Protein AF-0000000073393830 (afdb_homodimer)

Nearest PDB structures (foldseek):
  2vld-assembly1_B  TM=7.488E-01  e=4.522E-02  Pyrococcus abyssi
  5gkh-assembly1_B  TM=6.211E-01  e=2.102E-02  Thermococcus kodakarensis KOD1
  5gkj-assembly1_B  TM=5.766E-01  e=2.378E-01  Thermococcus kodakarensis KOD1
  5gkj-assembly1_A  TM=7.012E-01  e=5.452E-01  Thermococcus kodakarensis KOD1
  8q42-assembly1_A  TM=5.395E-01  e=1.250E+00  Thermoanaerobacter brockii subsp. finnii Ako-1

Radius of gyration: 20.51 Å; Cα contacts (8 Å, |Δi|>4): 531; chains: 2; bounding box: 44×56×48 Å

Solvent-accessible surface area (backbone atoms only — not comparable to full-atom values): 15692 Å² total; per-residue (Å²): 109,67,59,53,48,50,48,49,43,48,53,51,39,52,73,67,26,59,64,57,38,52,51,49,50,56,58,51,47,79,69,48,88,49,60,75,55,83,70,93,68,90,50,71,66,46,80,43,60,40,79,68,47,58,79,91,41,80,74,55,82,50,63,38,40,32,35,28,72,84,58,32,33,40,37,39,42,77,43,78,42,52,42,40,61,65,58,46,39,56,52,45,37,50,46,38,50,51,22,61,73,68,71,31,38,42,39,33,37,37,39,26,56,20,49,74,92,69,30,53,72,58,35,71,43,24,92,76,27,50,43,47,55,41,26,51,45,54,52,61,79,54,127,109,68,60,55,49,50,49,49,44,49,53,51,40,52,73,67,26,60,64,56,39,52,50,48,49,55,57,50,48,79,70,52,88,50,61,74,56,85,73,93,67,89,51,72,65,44,78,44,59,39,81,67,48,58,78,91,40,80,76,56,79,50,62,39,40,32,33,27,71,86,57,31,33,41,37,39,42,78,44,80,40,51,41,40,60,64,57,48,38,54,51,46,35,50,47,37,49,52,23,60,74,67,70,32,38,42,38,35,40,37,38,26,55,21,49,76,92,69,29,53,74,58,36,72,43,25,92,75,27,50,43,48,55,41,26,55,46,55,52,61,79,55,127

Structure (mmCIF, N/CA/C/O backbone):
data_AF-0000000073393830-model_v1
#
loop_
_entity.id
_entity.type
_entity.pdbx_description
1 polymer 'Uncharacterized protein'
#
loop_
_atom_site.group_PDB
_atom_site.id
_atom_site.type_symbol
_atom_site.label_atom_id
_atom_site.label_alt_id
_atom_site.label_comp_id
_atom_site.label_asym_id
_atom_site.label_entity_id
_atom_site.label_seq_id
_atom_site.pdbx_PDB_ins_code
_atom_site.Cartn_x
_atom_site.Cartn_y
_atom_site.Cartn_z
_atom_site.occupancy
_atom_site.B_iso_or_equiv
_atom_site.auth_seq_id
_atom_site.auth_comp_id
_atom_site.auth_asym_id
_atom_site.auth_atom_id
_atom_site.pdbx_PDB_model_num
ATOM 1 N N . MET A 1 1 ? -23.219 19.516 9.047 1 35.81 1 MET A N 1
ATOM 2 C CA . MET A 1 1 ? -22.938 20.922 8.844 1 35.81 1 MET A CA 1
ATOM 3 C C . MET A 1 1 ? -21.625 21.328 9.531 1 35.81 1 MET A C 1
ATOM 5 O O . MET A 1 1 ? -20.797 22.016 8.945 1 35.81 1 MET A O 1
ATOM 9 N N . ILE A 1 2 ? -21.5 21.109 10.805 1 39.09 2 ILE A N 1
ATOM 10 C CA . ILE A 1 2 ? -20.328 21.375 11.617 1 39.09 2 ILE A CA 1
ATOM 11 C C . ILE A 1 2 ? -19.125 20.641 11.039 1 39.09 2 ILE A C 1
ATOM 13 O O . ILE A 1 2 ? -18.031 21.203 10.922 1 39.09 2 ILE A O 1
ATOM 17 N N . TYR A 1 3 ? -19.469 19.594 10.586 1 43 3 TYR A N 1
ATOM 18 C CA . TYR A 1 3 ? -18.438 18.688 10.078 1 43 3 TYR A CA 1
ATOM 19 C C . TYR A 1 3 ? -17.859 19.203 8.766 1 43 3 TYR A C 1
ATOM 21 O O . TYR A 1 3 ? -16.641 19.109 8.539 1 43 3 TYR A O 1
ATOM 29 N N . GLN A 1 4 ? -18.719 19.781 8.094 1 47.78 4 GLN A N 1
ATOM 30 C CA . GLN A 1 4 ? -18.281 20.422 6.855 1 47.78 4 GLN A CA 1
ATOM 31 C C . GLN A 1 4 ? -17.391 21.609 7.133 1 47.78 4 GLN A C 1
ATOM 33 O O . GLN A 1 4 ? -16.406 21.844 6.422 1 47.78 4 GLN A O 1
ATOM 38 N N . LYS A 1 5 ? -17.844 22.328 8.164 1 47.81 5 LYS A N 1
ATOM 39 C CA . LYS A 1 5 ? -17.094 23.531 8.539 1 47.81 5 LYS A CA 1
ATOM 40 C C . LYS A 1 5 ? -15.695 23.188 9.023 1 47.81 5 LYS A C 1
ATOM 42 O O . LYS A 1 5 ? -14.727 23.859 8.672 1 47.81 5 LYS A O 1
ATOM 47 N N . GLN A 1 6 ? -15.703 22.203 9.844 1 49.78 6 GLN A N 1
ATOM 48 C CA . GLN A 1 6 ? -14.398 21.797 10.352 1 49.78 6 GLN A CA 1
ATOM 49 C C . GLN A 1 6 ? -13.5 21.297 9.227 1 49.78 6 GLN A C 1
ATOM 51 O O . GLN A 1 6 ? -12.297 21.578 9.203 1 49.78 6 GLN A O 1
ATOM 56 N N . ASP A 1 7 ? -14.164 20.641 8.328 1 52.44 7 ASP A N 1
ATOM 57 C CA . ASP A 1 7 ? -13.43 20.203 7.148 1 52.44 7 ASP A CA 1
ATOM 58 C C . ASP A 1 7 ? -12.828 21.375 6.391 1 52.44 7 ASP A C 1
ATOM 60 O O . ASP A 1 7 ? -11.664 21.328 5.98 1 52.44 7 ASP A O 1
ATOM 64 N N . LYS A 1 8 ? -13.75 22.281 6.211 1 53.22 8 LYS A N 1
ATOM 65 C CA . LYS A 1 8 ? -13.297 23.484 5.52 1 53.22 8 LYS A CA 1
ATOM 66 C C . LYS A 1 8 ? -12.211 24.203 6.32 1 53.22 8 LYS A C 1
ATOM 68 O O . LYS A 1 8 ? -11.258 24.734 5.746 1 53.22 8 LYS A O 1
ATOM 73 N N . LEU A 1 9 ? -12.398 24.156 7.574 1 51.94 9 LEU A N 1
ATOM 74 C CA . LEU A 1 9 ? -11.422 24.828 8.43 1 51.94 9 LEU A CA 1
ATOM 75 C C . LEU A 1 9 ? -10.062 24.125 8.344 1 51.94 9 LEU A C 1
ATOM 77 O O . LEU A 1 9 ? -9.031 24.797 8.227 1 51.94 9 LEU A O 1
ATOM 81 N N . ILE A 1 10 ? -10.133 22.953 8.383 1 55.81 10 ILE A N 1
ATOM 82 C CA . ILE A 1 10 ? -8.852 22.25 8.383 1 55.81 10 ILE A CA 1
ATOM 83 C C . ILE A 1 10 ? -8.18 22.406 7.02 1 55.81 10 ILE A C 1
ATOM 85 O O . ILE A 1 10 ? -6.969 22.656 6.945 1 55.81 10 ILE A O 1
ATOM 89 N N . LYS A 1 11 ? -9.039 22.266 6.012 1 56.94 11 LYS A N 1
ATOM 90 C CA . LYS A 1 11 ? -8.484 22.531 4.684 1 56.94 11 LYS A CA 1
ATOM 91 C C . LYS A 1 11 ? -7.965 23.953 4.566 1 56.94 11 LYS A C 1
ATOM 93 O O . LYS A 1 11 ? -6.914 24.188 3.969 1 56.94 11 LYS A O 1
ATOM 98 N N . GLY A 1 12 ? -8.781 24.844 5.164 1 52.22 12 GLY A N 1
ATOM 99 C CA . GLY A 1 12 ? -8.344 26.219 5.211 1 52.22 12 GLY A CA 1
ATOM 100 C C . GLY A 1 12 ? -7.07 26.422 6.012 1 52.22 12 GLY A C 1
ATOM 101 O O . GLY A 1 12 ? -6.164 27.141 5.582 1 52.22 12 GLY A O 1
ATOM 102 N N . LEU A 1 13 ? -7.027 25.766 7.062 1 53.66 13 LEU A N 1
ATOM 103 C CA . LEU A 1 13 ? -5.852 25.906 7.914 1 53.66 13 LEU A CA 1
ATOM 104 C C . LEU A 1 13 ? -4.629 25.266 7.254 1 53.66 13 LEU A C 1
ATOM 106 O O . LEU A 1 13 ? -3.527 25.812 7.32 1 53.66 13 LEU A O 1
ATOM 110 N N . ALA A 1 14 ? -4.785 24.172 6.684 1 53.69 14 ALA A N 1
ATOM 111 C CA . ALA A 1 14 ? -3.678 23.438 6.066 1 53.69 14 ALA A CA 1
ATOM 112 C C . ALA A 1 14 ? -3.072 24.234 4.91 1 53.69 14 ALA A C 1
ATOM 114 O O . ALA A 1 14 ? -1.854 24.25 4.727 1 53.69 14 ALA A O 1
ATOM 115 N N . LYS A 1 15 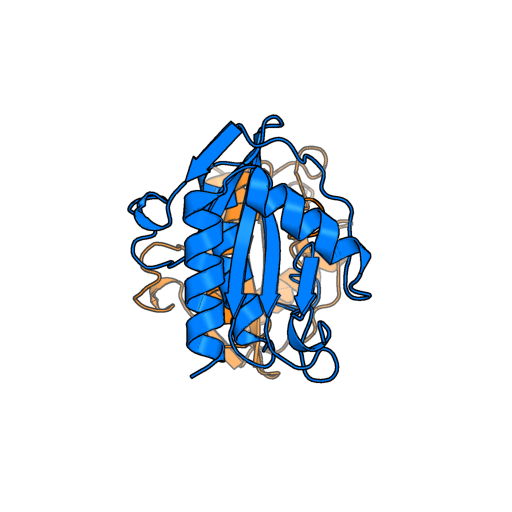? -3.996 24.734 4.102 1 52.38 15 LYS A N 1
ATOM 116 C CA . LYS A 1 15 ? -3.539 25.578 3.002 1 52.38 15 LYS A CA 1
ATOM 117 C C . LYS A 1 15 ? -2.713 26.766 3.516 1 52.38 15 LYS A C 1
ATOM 119 O O . LYS A 1 15 ? -1.729 27.156 2.887 1 52.38 15 LYS A O 1
ATOM 124 N N . TYR A 1 16 ? -3.23 27.234 4.539 1 51.88 16 TYR A N 1
ATOM 125 C CA . TYR A 1 16 ? -2.652 28.484 4.988 1 51.88 16 TYR A CA 1
ATOM 126 C C . TYR A 1 16 ? -1.445 28.25 5.887 1 51.88 16 TYR A C 1
ATOM 128 O O . TYR A 1 16 ? -0.504 29.047 5.902 1 51.88 16 TYR A O 1
ATOM 136 N N . TYR A 1 17 ? -1.462 27.125 6.613 1 56.84 17 TYR A N 1
ATOM 137 C CA . TYR A 1 17 ? -0.549 27.328 7.734 1 56.84 17 TYR A CA 1
ATOM 138 C C . TYR A 1 17 ? 0.681 26.438 7.598 1 56.84 17 TYR A C 1
ATOM 140 O O . TYR A 1 17 ? 1.617 26.531 8.398 1 56.84 17 TYR A O 1
ATOM 148 N N . GLY A 1 18 ? 0.884 25.969 6.48 1 64.62 18 GLY A N 1
ATOM 149 C CA . GLY A 1 18 ? 2.17 25.312 6.332 1 64.62 18 GLY A CA 1
ATOM 150 C C . GLY A 1 18 ? 2.693 24.734 7.629 1 64.62 18 GLY A C 1
ATOM 151 O O . GLY A 1 18 ? 2.146 23.75 8.141 1 64.62 18 GLY A O 1
ATOM 152 N N . GLN A 1 19 ? 3.756 25.438 8.164 1 71.25 19 GLN A N 1
ATOM 153 C CA . GLN A 1 19 ? 4.465 25.031 9.375 1 71.25 19 GLN A CA 1
ATOM 154 C C . GLN A 1 19 ? 3.586 25.203 10.609 1 71.25 19 GLN A C 1
ATOM 156 O O . GLN A 1 19 ? 3.637 24.375 11.523 1 71.25 19 GLN A O 1
ATOM 161 N N . ASP A 1 20 ? 2.748 26.125 10.586 1 69 20 ASP A N 1
ATOM 162 C CA . ASP A 1 20 ? 1.914 26.406 11.75 1 69 20 ASP A CA 1
ATOM 163 C C . ASP A 1 20 ? 0.896 25.297 11.977 1 69 20 ASP A C 1
ATOM 165 O O . ASP A 1 20 ? 0.656 24.875 13.109 1 69 20 ASP A O 1
ATOM 169 N N . LEU A 1 21 ? 0.311 24.906 11.008 1 65 21 LEU A N 1
ATOM 170 C CA . LEU A 1 21 ? -0.654 23.812 11.117 1 65 21 LEU A CA 1
ATOM 171 C C . LEU A 1 21 ? 0.027 22.531 11.57 1 65 21 LEU A C 1
ATOM 173 O O . LEU A 1 21 ? -0.5 21.812 12.422 1 65 21 LEU A O 1
ATOM 177 N N . PHE A 1 22 ? 1.125 22.375 10.953 1 71.62 22 PHE A N 1
ATOM 178 C CA . PHE A 1 22 ? 1.898 21.188 11.328 1 71.62 22 PHE A CA 1
ATOM 179 C C . PHE A 1 22 ? 2.215 21.219 12.82 1 71.62 22 PHE A C 1
ATOM 181 O O . PHE A 1 22 ? 2.053 20.203 13.508 1 71.62 22 PHE A O 1
ATOM 188 N N . ASP A 1 23 ? 2.604 22.391 13.242 1 71.5 23 ASP A N 1
ATOM 189 C CA . ASP A 1 23 ? 2.928 22.531 14.656 1 71.5 23 ASP A CA 1
ATOM 190 C C . ASP A 1 23 ? 1.686 22.359 15.523 1 71.5 23 ASP A C 1
ATOM 192 O O . ASP A 1 23 ? 1.759 21.766 16.609 1 71.5 23 ASP A O 1
ATOM 196 N N . TYR A 1 24 ? 0.63 22.844 15.07 1 66.81 24 TYR A N 1
ATOM 197 C CA . TYR A 1 24 ? -0.628 22.734 15.797 1 66.81 24 TYR A CA 1
ATOM 198 C C . TYR A 1 24 ? -1.053 21.281 15.93 1 66.81 24 TYR A C 1
ATOM 200 O O . TYR A 1 24 ? -1.422 20.828 17.016 1 66.81 24 TYR A O 1
ATOM 208 N N . LEU A 1 25 ? -0.942 20.625 14.859 1 67.5 25 LEU A N 1
ATOM 209 C CA . LEU A 1 25 ? -1.35 19.219 14.859 1 67.5 25 LEU A CA 1
ATOM 210 C C . LEU A 1 25 ? -0.425 18.391 15.734 1 67.5 25 LEU A C 1
ATOM 212 O O . LEU A 1 25 ? -0.875 17.453 16.422 1 67.5 25 LEU A O 1
ATOM 216 N N . GLU A 1 26 ? 0.759 18.734 15.68 1 65.44 26 GLU A N 1
ATOM 217 C CA . GLU A 1 26 ? 1.714 18.062 16.547 1 65.44 26 GLU A CA 1
ATOM 218 C C . GLU A 1 26 ? 1.37 18.297 18.016 1 65.44 26 GLU A C 1
ATOM 220 O O . GLU A 1 26 ? 1.518 17.391 18.844 1 65.44 26 GLU A O 1
ATOM 225 N N . ALA A 1 27 ? 0.915 19.438 18.172 1 64.19 27 ALA A N 1
ATOM 226 C CA . ALA A 1 27 ? 0.526 19.766 19.547 1 64.19 27 ALA A CA 1
ATOM 227 C C . ALA A 1 27 ? -0.753 19.031 19.938 1 64.19 27 ALA A C 1
ATOM 229 O O . ALA A 1 27 ? -0.903 18.609 21.094 1 64.19 27 ALA A O 1
ATOM 230 N N . LEU A 1 28 ? -1.621 18.938 19.031 1 61.84 28 LEU A N 1
ATOM 231 C CA . LEU A 1 28 ? -2.873 18.234 19.281 1 61.84 28 LEU A CA 1
ATOM 232 C C . LEU A 1 28 ? -2.623 16.766 19.562 1 61.84 28 LEU A C 1
ATOM 234 O O . LEU A 1 28 ? -3.336 16.141 20.344 1 61.84 28 LEU A O 1
ATOM 238 N N . GLU A 1 29 ? -1.75 16.109 18.75 1 58.81 29 GLU A N 1
ATOM 239 C CA . GLU A 1 29 ? -1.396 14.695 18.828 1 58.81 29 GLU A CA 1
ATOM 240 C C . GLU A 1 29 ? -1.064 14.297 20.266 1 58.81 29 GLU A C 1
ATOM 242 O O . GLU A 1 29 ? -1.405 13.195 20.703 1 58.81 29 GLU A O 1
ATOM 247 N N . LYS A 1 30 ? -0.397 15.148 20.859 1 54.81 30 LYS A N 1
ATOM 248 C CA . LYS A 1 30 ? 0.035 14.828 22.219 1 54.81 30 LYS A CA 1
ATOM 249 C C . LYS A 1 30 ? -1.161 14.547 23.125 1 54.81 30 LYS A C 1
ATOM 251 O O . LYS A 1 30 ? -1.028 13.867 24.141 1 54.81 30 LYS A O 1
ATOM 256 N N . GLU A 1 31 ? -2.219 14.836 22.516 1 50.91 31 GLU A N 1
ATOM 257 C CA . GLU A 1 31 ? -3.402 14.703 23.359 1 50.91 31 GLU A CA 1
ATOM 258 C C . GLU A 1 31 ? -4.242 13.5 22.953 1 50.91 31 GLU A C 1
ATOM 260 O O . GLU A 1 31 ? -5.199 13.141 23.641 1 50.91 31 GLU A O 1
ATOM 265 N N . THR A 1 32 ? -3.953 13.008 21.781 1 53.44 32 THR A N 1
ATOM 266 C CA . THR A 1 32 ? -4.848 11.938 21.344 1 53.44 32 THR A CA 1
ATOM 267 C C . THR A 1 32 ? -4.16 10.578 21.453 1 53.44 32 THR A C 1
ATOM 269 O O . THR A 1 32 ? -2.939 10.484 21.312 1 53.44 32 THR A O 1
ATOM 272 N N . ASP A 1 33 ? -4.758 9.562 22.062 1 53 33 ASP A N 1
ATOM 273 C CA . ASP A 1 33 ? -4.301 8.227 22.422 1 53 33 ASP A CA 1
ATOM 274 C C . ASP A 1 33 ? -4.184 7.336 21.188 1 53 33 ASP A C 1
ATOM 276 O O . ASP A 1 33 ? -3.795 6.172 21.281 1 53 33 ASP A O 1
ATOM 280 N N . GLU A 1 34 ? -4.531 7.824 20.141 1 57.41 34 GLU A N 1
ATOM 281 C CA . GLU A 1 34 ? -4.602 6.777 19.125 1 57.41 34 GLU A CA 1
ATOM 282 C C . GLU A 1 34 ? -3.232 6.508 18.516 1 57.41 34 GLU A C 1
ATOM 284 O O . GLU A 1 34 ? -2.227 7.059 18.969 1 57.41 34 GLU A O 1
ATOM 289 N N . ILE A 1 35 ? -3.02 5.809 17.344 1 57.28 35 ILE A N 1
ATOM 290 C CA . ILE A 1 35 ? -1.758 5.406 16.734 1 57.28 35 ILE A CA 1
ATOM 291 C C . ILE A 1 35 ? -0.858 6.629 16.562 1 57.28 35 ILE A C 1
ATOM 293 O O . ILE A 1 35 ? -1.253 7.609 15.93 1 57.28 35 ILE A O 1
ATOM 297 N N . HIS A 1 36 ? 0.281 6.602 17.406 1 65.19 36 HIS A N 1
ATOM 298 C CA . HIS A 1 36 ? 1.196 7.734 17.359 1 65.19 36 HIS A CA 1
ATOM 299 C C . HIS A 1 36 ? 2.641 7.27 17.219 1 65.19 36 HIS A C 1
ATOM 301 O O . HIS A 1 36 ? 3.189 6.641 18.125 1 65.19 36 HIS A O 1
ATOM 307 N N . GLU A 1 37 ? 3.096 7.426 16.047 1 78.12 37 GLU A N 1
ATOM 308 C CA . GLU A 1 37 ? 4.543 7.328 15.859 1 78.12 37 GLU A CA 1
ATOM 309 C C . GLU A 1 37 ? 5.168 8.703 15.672 1 78.12 37 GLU A C 1
ATOM 311 O O . GLU A 1 37 ? 4.551 9.602 15.094 1 78.12 37 GLU A O 1
ATOM 316 N N . PRO A 1 38 ? 6.242 8.867 16.328 1 81.56 38 PRO A N 1
ATOM 317 C CA . PRO A 1 38 ? 6.91 10.141 16.047 1 81.56 38 PRO A CA 1
ATOM 318 C C . PRO A 1 38 ? 7.152 10.375 14.562 1 81.56 38 PRO A C 1
ATOM 320 O O . PRO A 1 38 ? 7.465 9.43 13.828 1 81.56 38 PRO A O 1
ATOM 323 N N . LEU A 1 39 ? 6.973 11.547 14.211 1 86.81 39 LEU A N 1
ATOM 324 C CA . LEU A 1 39 ? 7.262 11.898 12.828 1 86.81 39 LEU A CA 1
ATOM 325 C C . LEU A 1 39 ? 8.766 11.938 12.586 1 86.81 39 LEU A C 1
ATOM 327 O O . LEU A 1 39 ? 9.531 12.398 13.438 1 86.81 39 LEU A O 1
ATOM 331 N N . PRO A 1 40 ? 9.195 11.49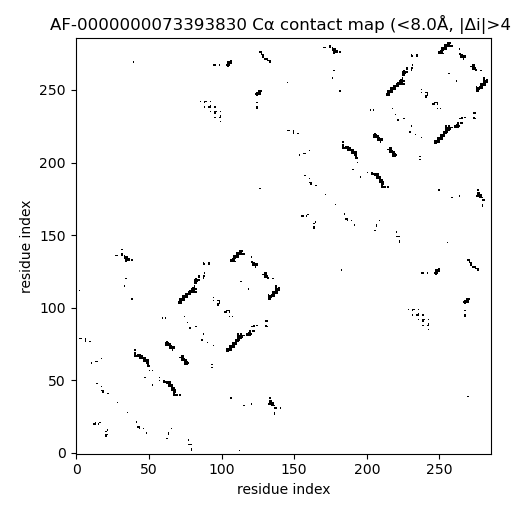2 11.508 1 88.12 40 PRO A N 1
ATOM 332 C CA . PRO A 1 40 ? 10.625 11.5 11.211 1 88.12 40 PRO A CA 1
ATOM 333 C C . PRO A 1 40 ? 11.188 12.914 11.055 1 88.12 40 PRO A C 1
ATOM 335 O O . PRO A 1 40 ? 12.375 13.141 11.305 1 88.12 40 PRO A O 1
ATOM 338 N N . CYS A 1 41 ? 10.453 13.75 10.555 1 89.06 41 CYS A N 1
ATOM 339 C CA . CYS A 1 41 ? 10.836 15.141 10.312 1 89.06 41 CYS A CA 1
ATOM 340 C C . CYS A 1 41 ? 9.656 16.078 10.523 1 89.06 41 CYS A C 1
ATOM 342 O O . CYS A 1 41 ? 8.531 15.781 10.109 1 89.06 41 CYS A O 1
ATOM 344 N N . THR A 1 42 ? 9.898 17.234 11.195 1 86.69 42 THR A N 1
ATOM 345 C CA . THR A 1 42 ? 8.812 18.156 11.5 1 86.69 42 THR A CA 1
ATOM 346 C C . THR A 1 42 ? 9.031 19.5 10.805 1 86.69 42 THR A C 1
ATOM 348 O O . THR A 1 42 ? 8.242 20.438 10.984 1 86.69 42 THR A O 1
ATOM 351 N N . LYS A 1 43 ? 10.086 19.578 10.039 1 88.94 43 LYS A N 1
ATOM 352 C CA . LYS A 1 43 ? 10.367 20.812 9.32 1 88.94 43 LYS A CA 1
ATOM 353 C C . LYS A 1 43 ? 9.93 20.719 7.859 1 88.94 43 LYS A C 1
ATOM 355 O O . LYS A 1 43 ? 10.375 19.828 7.133 1 88.94 43 LYS A O 1
ATOM 360 N N . ILE A 1 44 ? 9.148 21.672 7.434 1 88.44 44 ILE A N 1
ATOM 361 C CA . ILE A 1 44 ? 8.586 21.656 6.09 1 88.44 44 ILE A CA 1
ATOM 362 C C . ILE A 1 44 ? 9.555 22.312 5.113 1 88.44 44 ILE A C 1
ATOM 364 O O . ILE A 1 44 ? 10.156 23.344 5.426 1 88.44 44 ILE A O 1
ATOM 368 N N . LYS A 1 45 ? 9.789 21.75 4.004 1 90.06 45 LYS A N 1
ATOM 369 C CA . LYS A 1 45 ? 10.555 22.312 2.891 1 90.06 45 LYS A CA 1
ATOM 370 C C . LYS A 1 45 ? 9.641 23.031 1.899 1 90.06 45 LYS A C 1
ATOM 372 O O . LYS A 1 45 ? 9.914 24.156 1.497 1 90.06 45 LYS A O 1
ATOM 377 N N . LYS A 1 46 ? 8.523 22.359 1.491 1 85.38 46 LYS A N 1
ATOM 378 C CA . LYS A 1 46 ? 7.594 22.844 0.479 1 85.38 46 LYS A CA 1
ATOM 379 C C . LYS A 1 46 ? 6.191 22.297 0.705 1 85.38 46 LYS A C 1
ATOM 381 O O . LYS A 1 46 ? 6.031 21.156 1.158 1 85.38 46 LYS A O 1
ATOM 386 N N . VAL A 1 47 ? 5.133 23.109 0.429 1 77.62 47 VAL A N 1
ATOM 387 C CA . VAL A 1 47 ? 3.74 22.688 0.527 1 77.62 47 VAL A CA 1
ATOM 388 C C . VAL A 1 47 ? 3.145 22.531 -0.871 1 77.62 47 VAL A C 1
ATOM 390 O O . VAL A 1 47 ? 3.293 23.422 -1.712 1 77.62 47 VAL A O 1
ATOM 393 N N . TYR A 1 48 ? 2.654 21.344 -1.101 1 73.56 48 TYR A N 1
ATOM 394 C CA . TYR A 1 48 ? 2.01 21.109 -2.389 1 73.56 48 TYR A CA 1
ATOM 395 C C . TYR A 1 48 ? 0.492 21.109 -2.244 1 73.56 48 TYR A C 1
ATOM 397 O O . TYR A 1 48 ? -0.042 20.562 -1.275 1 73.56 48 TYR A O 1
ATOM 405 N N . SER A 1 49 ? -0.208 22.062 -3.049 1 58.47 49 SER A N 1
ATOM 406 C CA . SER A 1 49 ? -1.662 21.953 -3.109 1 58.47 49 SER A CA 1
ATOM 407 C C . SER A 1 49 ? -2.1 20.734 -3.914 1 58.47 49 SER A C 1
ATOM 409 O O . SER A 1 49 ? -1.314 20.188 -4.688 1 58.47 49 SER A O 1
ATOM 411 N N . THR A 1 50 ? -3.25 20.156 -3.641 1 53.09 50 THR A N 1
ATOM 412 C CA . THR A 1 50 ? -3.781 18.906 -4.18 1 53.09 50 THR A CA 1
ATOM 413 C C . THR A 1 50 ? -3.68 18.891 -5.703 1 53.09 50 THR A C 1
ATOM 415 O O . THR A 1 50 ? -3.486 17.828 -6.305 1 53.09 50 THR A O 1
ATOM 418 N N . GLU A 1 51 ? -3.783 20.141 -6.324 1 47.75 51 GLU A N 1
ATOM 419 C CA . GLU A 1 51 ? -3.824 20.109 -7.785 1 47.75 51 GLU A CA 1
ATOM 420 C C . GLU A 1 51 ? -2.504 19.609 -8.359 1 47.75 51 GLU A C 1
ATOM 422 O O . GLU A 1 51 ? -2.469 19.094 -9.484 1 47.75 51 GLU A O 1
ATOM 427 N N . LEU A 1 52 ? -1.621 19.969 -7.789 1 43.22 52 LEU A N 1
ATOM 428 C CA . LEU A 1 52 ? -0.296 19.844 -8.391 1 43.22 52 LEU A CA 1
ATOM 429 C C . LEU A 1 52 ? 0.196 18.391 -8.305 1 43.22 52 LEU A C 1
ATOM 431 O O . LEU A 1 52 ? 1.285 18.078 -8.789 1 43.22 52 LEU A O 1
ATOM 435 N N . ILE A 1 53 ? -0.439 17.641 -7.562 1 43.16 53 ILE A N 1
ATOM 436 C CA . ILE A 1 53 ? 0.296 16.391 -7.578 1 43.16 53 ILE A CA 1
ATOM 437 C C . ILE A 1 53 ? 0.219 15.758 -8.969 1 43.16 53 ILE A C 1
ATOM 439 O O . ILE A 1 53 ? -0.717 16.031 -9.727 1 43.16 53 ILE A O 1
ATOM 443 N N . THR A 1 54 ? 0.937 14.875 -9.383 1 41.69 54 THR A N 1
ATOM 444 C CA . THR A 1 54 ? 1.312 14.398 -10.711 1 41.69 54 THR A CA 1
ATOM 445 C C . THR A 1 54 ? 0.085 14.289 -11.617 1 41.69 54 THR A C 1
ATOM 447 O O . THR A 1 54 ? -0.958 13.781 -11.195 1 41.69 54 THR A O 1
ATOM 450 N N . PRO A 1 55 ? 0.15 15.133 -12.664 1 42.72 55 PRO A N 1
ATOM 451 C CA . PRO A 1 55 ? -0.887 15.125 -13.695 1 42.72 55 PRO A CA 1
ATOM 452 C C . PRO A 1 55 ? -1.575 13.773 -13.836 1 42.72 55 PRO A C 1
ATOM 454 O O . PRO A 1 55 ? -2.758 13.703 -14.18 1 42.72 55 PRO A O 1
ATOM 457 N N . ASN A 1 56 ? -0.879 12.867 -13.695 1 42.72 56 ASN A N 1
ATOM 458 C CA . ASN A 1 56 ? -1.453 11.547 -13.922 1 42.72 56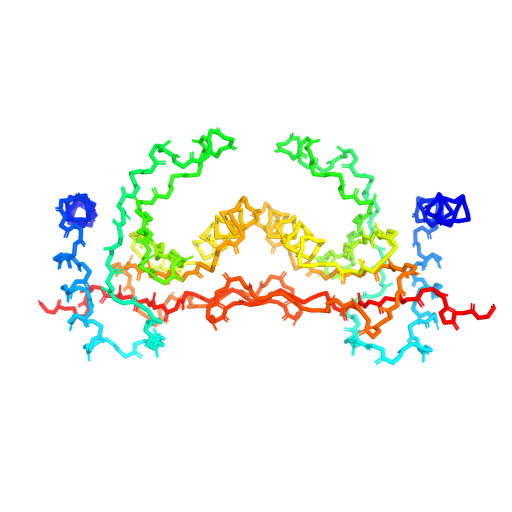 ASN A CA 1
ATOM 459 C C . ASN A 1 56 ? -2.328 11.109 -12.75 1 42.72 56 ASN A C 1
ATOM 461 O O . ASN A 1 56 ? -2.867 10 -12.75 1 42.72 56 ASN A O 1
ATOM 465 N N . PHE A 1 57 ? -2.322 12.039 -11.758 1 43.16 57 PHE A N 1
ATOM 466 C CA . PHE A 1 57 ? -3.092 11.758 -10.547 1 43.16 57 PHE A CA 1
ATOM 467 C C . PHE A 1 57 ? -4.398 12.539 -10.547 1 43.16 57 PHE A C 1
ATOM 469 O O . PHE A 1 57 ? -4.926 12.875 -9.484 1 43.16 57 PHE A O 1
ATOM 476 N N . LYS A 1 58 ? -4.887 13.078 -11.578 1 42 58 LYS A N 1
ATOM 477 C CA . LYS A 1 58 ? -6.012 14 -11.703 1 42 58 LYS A CA 1
ATOM 478 C C . LYS A 1 58 ? -7.125 13.641 -10.719 1 42 58 LYS A C 1
ATOM 480 O O . LYS A 1 58 ? -7.855 14.516 -10.258 1 42 58 LYS A O 1
ATOM 485 N N . GLY A 1 59 ? -7.137 12.516 -10.289 1 44.72 59 GLY A N 1
ATOM 486 C CA . GLY A 1 59 ? -8.328 12.148 -9.539 1 44.72 59 GLY A CA 1
ATOM 487 C C . GLY A 1 59 ? -8.078 11.953 -8.062 1 44.72 59 GLY A C 1
ATOM 488 O O . GLY A 1 59 ? -8.977 11.57 -7.312 1 44.72 59 GLY A O 1
ATOM 489 N N . LEU A 1 60 ? -6.828 11.961 -7.852 1 47.03 60 LEU A N 1
ATOM 490 C CA . LEU A 1 60 ? -6.664 11.648 -6.438 1 47.03 60 LEU A CA 1
ATOM 491 C C . LEU A 1 60 ? -6.695 12.914 -5.594 1 47.03 60 LEU A C 1
ATOM 493 O O . LEU A 1 60 ? -5.84 13.789 -5.746 1 47.03 60 LEU A O 1
ATOM 497 N N . LEU A 1 61 ? -7.785 13.289 -5.137 1 51.19 61 LEU A N 1
ATOM 498 C CA . LEU A 1 61 ? -7.984 14.477 -4.309 1 51.19 61 LEU A CA 1
ATOM 499 C C . LEU A 1 61 ? -7.359 14.289 -2.93 1 51.19 61 LEU A C 1
ATOM 501 O O . LEU A 1 61 ? -7.887 13.547 -2.1 1 51.19 61 LEU A O 1
ATOM 505 N N . MET A 1 62 ? -6.004 14.297 -2.957 1 57.91 62 MET A N 1
ATOM 506 C CA . MET A 1 62 ? -5.422 14.438 -1.624 1 57.91 62 MET A CA 1
ATOM 507 C C . MET A 1 62 ? -5.648 15.836 -1.074 1 57.91 62 MET A C 1
ATOM 509 O O . MET A 1 62 ? -5.734 16.797 -1.838 1 57.91 62 MET A O 1
ATOM 513 N N . ASP A 1 63 ? -5.738 15.914 0.201 1 69.94 63 ASP A N 1
ATOM 514 C CA . ASP A 1 63 ? -5.996 17.219 0.794 1 69.94 63 ASP A CA 1
ATOM 515 C C . ASP A 1 63 ? -4.746 18.094 0.766 1 69.94 63 ASP A C 1
ATOM 517 O O . ASP A 1 63 ? -4.734 19.156 0.135 1 69.94 63 ASP A O 1
ATOM 521 N N . PHE A 1 64 ? -3.576 17.578 1.515 1 74.62 64 PHE A N 1
ATOM 522 C CA . PHE A 1 64 ? -2.312 18.312 1.518 1 74.62 64 PHE A CA 1
ATOM 523 C C . PHE A 1 64 ? -1.134 17.344 1.607 1 74.62 64 PHE A C 1
ATOM 525 O O . PHE A 1 64 ? -1.201 16.344 2.316 1 74.62 64 PHE A O 1
ATOM 532 N N . VAL A 1 65 ? -0.136 17.719 0.835 1 83.69 65 VAL A N 1
ATOM 533 C CA . VAL A 1 65 ? 1.133 17 0.958 1 83.69 65 VAL A CA 1
ATOM 534 C C . VAL A 1 65 ? 2.256 18 1.241 1 83.69 65 VAL A C 1
ATOM 536 O O . VAL A 1 65 ? 2.4 19 0.535 1 83.69 65 VAL A O 1
ATOM 539 N N . TYR A 1 66 ? 2.975 17.766 2.285 1 86.12 66 TYR A N 1
ATOM 540 C CA . TYR A 1 66 ? 4.156 18.547 2.633 1 86.12 66 TYR A CA 1
ATOM 541 C C . TYR A 1 66 ? 5.434 17.781 2.287 1 86.12 66 TYR A C 1
ATOM 543 O O . TYR A 1 66 ? 5.582 16.609 2.646 1 86.12 66 TYR A O 1
ATOM 551 N N . GLU A 1 67 ? 6.242 18.453 1.566 1 90.62 67 GLU A N 1
ATOM 552 C CA . GLU A 1 67 ? 7.605 17.9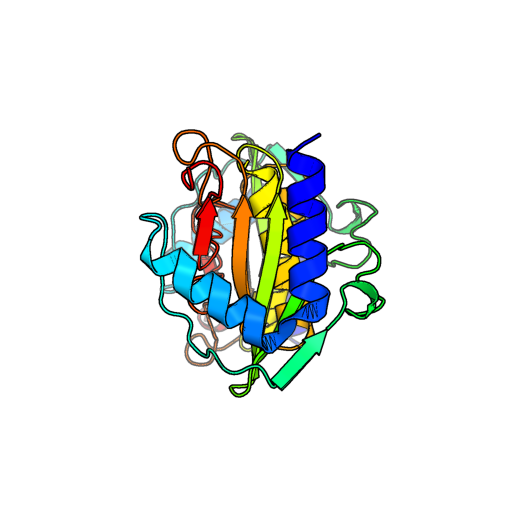53 1.447 1 90.62 67 GLU A CA 1
ATOM 553 C C . GLU A 1 67 ? 8.477 18.406 2.613 1 90.62 67 GLU A C 1
ATOM 555 O O . GLU A 1 67 ? 8.539 19.609 2.91 1 90.62 67 GLU A O 1
ATOM 560 N N . MET A 1 68 ? 9.125 17.469 3.23 1 92.88 68 MET A N 1
ATOM 561 C CA . MET A 1 68 ? 9.906 17.766 4.426 1 92.88 68 MET A CA 1
ATOM 562 C C . MET A 1 68 ? 11.375 17.953 4.082 1 92.88 68 MET A C 1
ATOM 564 O O . MET A 1 68 ? 11.828 17.531 3.012 1 92.88 68 MET A O 1
ATOM 568 N N . VAL A 1 69 ? 12.18 18.531 4.957 1 94.69 69 VAL A N 1
ATOM 569 C CA . VAL A 1 69 ? 13.586 18.844 4.75 1 94.69 69 VAL A CA 1
ATOM 570 C C . VAL A 1 69 ? 14.391 17.562 4.57 1 94.69 69 VAL A C 1
ATOM 572 O O . VAL A 1 69 ? 15.383 17.531 3.836 1 94.69 69 VAL A O 1
ATOM 575 N N . ASP A 1 70 ? 13.945 16.484 5.133 1 96.12 70 ASP A N 1
ATOM 576 C CA . ASP A 1 70 ? 14.672 15.227 5.031 1 96.12 70 ASP A CA 1
ATOM 577 C C . ASP A 1 70 ? 14.273 14.469 3.766 1 96.12 70 ASP A C 1
ATOM 579 O O . ASP A 1 70 ? 14.562 13.273 3.633 1 96.12 70 ASP A O 1
ATOM 583 N N . ASP A 1 71 ? 13.469 15.047 2.879 1 95.94 71 ASP A N 1
ATOM 584 C CA . ASP A 1 71 ? 13.055 14.539 1.572 1 95.94 71 ASP A CA 1
ATOM 585 C C . ASP A 1 71 ? 11.953 13.5 1.709 1 95.94 71 ASP A C 1
ATOM 587 O O . ASP A 1 71 ? 11.781 12.648 0.831 1 95.94 71 ASP A O 1
ATOM 591 N N . SER A 1 72 ? 11.281 13.531 2.84 1 95.56 72 SER A N 1
ATOM 592 C CA . SER A 1 72 ? 10.055 12.758 2.988 1 95.56 72 SER A CA 1
ATOM 593 C C . SER A 1 72 ? 8.828 13.625 2.738 1 95.56 72 SER A C 1
ATOM 595 O O . SER A 1 72 ? 8.938 14.844 2.568 1 95.56 72 SER A O 1
ATOM 597 N N . TYR A 1 73 ? 7.707 12.914 2.625 1 92.31 73 TYR A N 1
ATOM 598 C CA . TYR A 1 73 ? 6.434 13.617 2.518 1 92.31 73 TYR A CA 1
ATOM 599 C C . TYR A 1 73 ? 5.562 13.344 3.74 1 92.31 73 TYR A C 1
ATOM 601 O O . TYR A 1 73 ? 5.531 12.227 4.258 1 92.31 73 TYR A O 1
ATOM 609 N N . ILE A 1 74 ? 4.93 14.375 4.156 1 89.75 74 ILE A N 1
ATOM 610 C CA . ILE A 1 74 ? 3.785 14.219 5.047 1 89.75 74 ILE A CA 1
ATOM 611 C C . ILE A 1 74 ? 2.49 14.461 4.27 1 89.75 74 ILE A C 1
ATOM 613 O O . ILE A 1 74 ? 2.312 15.516 3.656 1 89.75 74 ILE A O 1
ATOM 617 N N . HIS A 1 75 ? 1.699 13.406 4.258 1 89.19 75 HIS A N 1
ATOM 618 C CA . HIS A 1 75 ? 0.391 13.453 3.611 1 89.19 75 HIS A CA 1
ATOM 619 C C . HIS A 1 75 ? -0.722 13.641 4.637 1 89.19 75 HIS A C 1
ATOM 621 O O . HIS A 1 75 ? -0.853 12.844 5.57 1 89.19 75 HIS A O 1
ATOM 627 N N . TYR A 1 76 ? -1.554 14.68 4.391 1 85.19 76 TYR A N 1
ATOM 628 C CA . TYR A 1 76 ? -2.678 14.969 5.273 1 85.19 76 TYR A CA 1
ATOM 629 C C . TYR A 1 76 ? -4 14.617 4.602 1 85.19 76 TYR A C 1
ATOM 631 O O . TYR A 1 76 ? -4.246 15.016 3.459 1 85.19 76 TYR A O 1
ATOM 639 N N . GLU A 1 77 ? -4.832 13.914 5.359 1 84.88 77 GLU A N 1
ATOM 640 C CA . GLU A 1 77 ? -6.164 13.555 4.887 1 84.88 77 GLU A CA 1
ATOM 641 C C . GLU A 1 77 ? -7.219 13.836 5.953 1 84.88 77 GLU A C 1
ATOM 643 O O . GLU A 1 77 ? -6.996 13.578 7.141 1 84.88 77 GLU A O 1
ATOM 648 N N . HIS A 1 78 ? -8.352 14.336 5.48 1 83.25 78 HIS A N 1
ATOM 649 C CA . HIS A 1 78 ? -9.469 14.594 6.375 1 83.25 78 HIS A CA 1
ATOM 650 C C . HIS A 1 78 ? -10.703 13.789 5.965 1 83.25 78 HIS A C 1
ATOM 652 O O . HIS A 1 78 ? -11.039 13.727 4.781 1 83.25 78 HIS A O 1
ATOM 658 N N . TYR A 1 79 ? -11.273 13.164 7 1 84.62 79 TYR A N 1
ATOM 659 C CA . TYR A 1 79 ? -12.531 12.461 6.773 1 84.62 79 TYR A CA 1
ATOM 660 C C . TYR A 1 79 ? -13.578 12.867 7.805 1 84.62 79 TYR A C 1
ATOM 662 O O . TYR A 1 79 ? -13.266 13.008 8.992 1 84.62 79 TYR A O 1
ATOM 670 N N . SER A 1 80 ? -14.719 13.078 7.238 1 83.69 80 SER A N 1
ATOM 671 C CA . SER A 1 80 ? -15.852 13.258 8.141 1 83.69 80 SER A CA 1
ATOM 672 C C . SER A 1 80 ? -16.438 11.906 8.562 1 83.69 80 SER A C 1
ATOM 674 O O . SER A 1 80 ? -16.578 11 7.746 1 83.69 80 SER A O 1
ATOM 676 N N . GLY A 1 81 ? -16.719 11.773 9.906 1 87 81 GLY A N 1
ATOM 677 C CA . GLY A 1 81 ? -17.312 10.547 10.406 1 87 81 GLY A CA 1
ATOM 678 C C . GLY A 1 81 ? -16.312 9.461 10.719 1 87 81 GLY A C 1
ATOM 679 O O . GLY A 1 81 ? -15.109 9.734 10.836 1 87 81 GLY A O 1
ATOM 680 N N . ASN A 1 82 ? -16.859 8.289 10.992 1 93.31 82 ASN A N 1
ATOM 681 C CA . ASN A 1 82 ? -16.016 7.156 11.359 1 93.31 82 ASN A CA 1
ATOM 682 C C . ASN A 1 82 ? -15.141 6.715 10.195 1 93.31 82 ASN A C 1
ATOM 684 O O . ASN A 1 82 ? -15.594 6.68 9.047 1 93.31 82 ASN A O 1
ATOM 688 N N . LEU A 1 83 ? -13.891 6.457 10.484 1 93.31 83 LEU A N 1
ATOM 689 C CA . LEU A 1 83 ? -12.992 5.922 9.469 1 93.31 83 LEU A CA 1
ATOM 690 C C . LEU A 1 83 ? -13.375 4.496 9.102 1 93.31 83 LEU A C 1
ATOM 692 O O . LEU A 1 83 ? -13.617 3.664 9.977 1 93.31 83 LEU A O 1
ATOM 696 N N . THR A 1 84 ? -13.422 4.273 7.824 1 96.31 84 THR A N 1
ATOM 697 C CA . THR A 1 84 ? -13.781 2.957 7.297 1 96.31 84 THR A CA 1
ATOM 698 C C . THR A 1 84 ? -12.594 2.334 6.559 1 96.31 84 THR A C 1
ATOM 700 O O . THR A 1 84 ? -11.602 3.012 6.285 1 96.31 84 THR A O 1
ATOM 703 N N . HIS A 1 85 ? -12.734 1.062 6.238 1 96.38 85 HIS A N 1
ATOM 704 C CA . HIS A 1 85 ? -11.781 0.359 5.391 1 96.38 85 HIS A CA 1
ATOM 705 C C . HIS A 1 85 ? -11.547 1.108 4.082 1 96.38 85 HIS A C 1
ATOM 707 O O . HIS A 1 85 ? -10.406 1.233 3.627 1 96.38 85 HIS A O 1
ATOM 713 N N . GLY A 1 86 ? -12.578 1.636 3.545 1 93.38 86 GLY A N 1
ATOM 714 C CA . GLY A 1 86 ? -12.484 2.379 2.299 1 93.38 86 GLY A CA 1
ATOM 715 C C . GLY A 1 86 ? -11.664 3.646 2.42 1 93.38 86 GLY A C 1
ATOM 716 O O . GLY A 1 86 ? -10.867 3.965 1.531 1 93.38 86 GLY A O 1
ATOM 717 N N . ASN A 1 87 ? -11.859 4.383 3.514 1 91.88 87 ASN A N 1
ATOM 718 C CA . ASN A 1 87 ? -11.047 5.57 3.74 1 91.88 87 ASN A CA 1
ATOM 719 C C . ASN A 1 87 ? -9.555 5.238 3.764 1 91.88 87 ASN A C 1
ATOM 721 O O . ASN A 1 87 ? -8.75 5.922 3.127 1 91.88 87 ASN A O 1
ATOM 725 N N . LEU A 1 88 ? -9.266 4.172 4.438 1 95.06 88 LEU A N 1
ATOM 726 C CA . LEU A 1 88 ? -7.863 3.805 4.629 1 95.06 88 LEU A CA 1
ATOM 727 C C . LEU A 1 88 ? -7.258 3.273 3.334 1 95.06 88 LEU A C 1
ATOM 729 O O . LEU A 1 88 ? -6.141 3.643 2.971 1 95.06 88 LEU A O 1
ATOM 733 N N . THR A 1 89 ? -8.008 2.447 2.66 1 92.94 89 THR A N 1
ATOM 734 C CA . THR A 1 89 ? -7.5 1.902 1.403 1 92.94 89 THR A CA 1
ATOM 735 C C . THR A 1 89 ? -7.289 3.014 0.378 1 92.94 89 THR A C 1
ATOM 737 O O . THR A 1 89 ? -6.281 3.025 -0.332 1 92.94 89 THR A O 1
ATOM 740 N N . HIS A 1 90 ? -8.219 3.912 0.334 1 89.62 90 HIS A N 1
ATOM 741 C CA . HIS A 1 90 ? -8.109 5.062 -0.559 1 89.62 90 HIS A CA 1
ATOM 742 C C . HIS A 1 90 ? -6.867 5.887 -0.25 1 89.62 90 HIS A C 1
ATOM 744 O O . HIS A 1 90 ? -6.113 6.242 -1.156 1 89.62 90 HIS A O 1
ATOM 750 N N . THR A 1 91 ? -6.68 6.148 0.962 1 91.38 91 THR A N 1
ATOM 751 C CA . THR A 1 91 ? -5.523 6.922 1.398 1 91.38 91 THR A CA 1
ATOM 752 C C . THR A 1 91 ? -4.227 6.164 1.109 1 91.38 91 THR A C 1
ATOM 754 O O . THR A 1 91 ? -3.264 6.746 0.606 1 91.38 91 THR A O 1
ATOM 757 N N . GLY A 1 92 ? -4.191 4.895 1.438 1 92.81 92 GLY A N 1
ATOM 758 C CA . GLY A 1 92 ? -3.02 4.07 1.186 1 92.81 92 GLY A CA 1
ATOM 759 C C . GLY A 1 92 ? -2.648 3.998 -0.284 1 92.81 92 GLY A C 1
ATOM 760 O O . GLY A 1 92 ? -1.466 4.016 -0.632 1 92.81 92 GLY A O 1
ATOM 761 N N . ARG A 1 93 ? -3.617 3.865 -1.119 1 89.06 93 ARG A N 1
ATOM 762 C CA . ARG A 1 93 ? -3.369 3.818 -2.557 1 89.06 93 ARG A CA 1
ATOM 763 C C . ARG A 1 93 ? -2.676 5.09 -3.033 1 89.06 93 ARG A C 1
ATOM 765 O O . ARG A 1 93 ? -1.728 5.031 -3.818 1 89.06 93 ARG A O 1
ATOM 772 N N . TYR A 1 94 ? -3.086 6.168 -2.523 1 86.88 94 TYR A N 1
ATOM 773 C CA . TYR A 1 94 ? -2.453 7.438 -2.871 1 86.88 94 TYR A CA 1
ATOM 774 C C . TYR A 1 94 ? -1.004 7.469 -2.402 1 86.88 94 TYR A C 1
ATOM 776 O O . TYR A 1 94 ? -0.124 7.953 -3.119 1 86.88 94 TYR A O 1
ATOM 784 N N . ASP A 1 95 ? -0.878 7.031 -1.235 1 91.5 95 ASP A N 1
ATOM 785 C CA . ASP A 1 95 ? 0.474 7.004 -0.687 1 91.5 95 ASP A CA 1
ATOM 786 C C . ASP A 1 95 ? 1.403 6.164 -1.562 1 91.5 95 ASP A C 1
ATOM 788 O O . ASP A 1 95 ? 2.523 6.582 -1.864 1 91.5 95 ASP A O 1
ATOM 792 N N . MET A 1 96 ? 0.939 5.066 -1.959 1 90.19 96 MET A N 1
ATOM 793 C CA . MET A 1 96 ? 1.743 4.176 -2.791 1 90.19 96 MET A CA 1
ATOM 794 C C . MET A 1 96 ? 2.043 4.816 -4.141 1 90.19 96 MET A C 1
ATOM 796 O O . MET A 1 96 ? 3.162 4.711 -4.648 1 90.19 96 MET A O 1
ATOM 800 N N . GLU A 1 97 ? 1.099 5.461 -4.723 1 87.31 97 GLU A N 1
ATOM 801 C CA . GLU A 1 97 ? 1.295 6.129 -6.008 1 87.31 97 GLU A CA 1
ATOM 802 C C . GLU A 1 97 ? 2.334 7.238 -5.895 1 87.31 97 GLU A C 1
ATOM 804 O O . GLU A 1 97 ? 3.229 7.344 -6.738 1 87.31 97 GLU A O 1
ATOM 809 N N . LEU A 1 98 ? 2.162 8.031 -4.902 1 88.88 98 LEU A N 1
ATOM 810 C CA . LEU A 1 98 ? 3.105 9.125 -4.688 1 88.88 98 LEU A CA 1
ATOM 811 C C . LEU A 1 98 ? 4.516 8.586 -4.457 1 88.88 98 LEU A C 1
ATOM 813 O O . LEU A 1 98 ? 5.484 9.125 -4.996 1 88.88 98 LEU A O 1
ATOM 817 N N . HIS A 1 99 ? 4.629 7.57 -3.674 1 93.38 99 HIS A N 1
ATOM 818 C CA . HIS A 1 99 ? 5.922 6.941 -3.422 1 93.38 99 HIS A CA 1
ATOM 819 C C . HIS A 1 99 ? 6.52 6.375 -4.707 1 93.38 99 HIS A C 1
ATOM 821 O O . HIS A 1 99 ? 7.715 6.539 -4.961 1 93.38 99 HIS A O 1
ATOM 827 N N . GLU A 1 100 ? 5.746 5.715 -5.434 1 90 100 GLU A N 1
ATOM 828 C CA . GLU A 1 100 ? 6.234 5.145 -6.688 1 90 100 GLU A CA 1
ATOM 829 C C . GLU A 1 100 ? 6.766 6.23 -7.621 1 90 100 GLU A C 1
ATOM 831 O O . GLU A 1 100 ? 7.797 6.043 -8.273 1 90 100 GLU A O 1
ATOM 836 N N . GLU A 1 101 ? 6.086 7.336 -7.637 1 86.25 101 GLU A N 1
ATOM 837 C CA . GLU A 1 101 ? 6.438 8.414 -8.555 1 86.25 101 GLU A CA 1
ATOM 838 C C . GLU A 1 101 ? 7.684 9.156 -8.078 1 86.25 101 GLU A C 1
ATOM 840 O O . GLU A 1 101 ? 8.508 9.578 -8.891 1 86.25 101 GLU A O 1
ATOM 845 N N . THR A 1 102 ? 7.867 9.25 -6.82 1 90.75 102 THR A N 1
ATOM 846 C CA . THR A 1 102 ? 8.883 10.18 -6.34 1 90.75 102 THR A CA 1
ATOM 847 C C . THR A 1 102 ? 10.031 9.43 -5.672 1 90.75 102 THR A C 1
ATOM 849 O O . THR A 1 102 ? 11.125 9.984 -5.504 1 90.75 102 THR A O 1
ATOM 852 N N . GLY A 1 103 ? 9.688 8.172 -5.199 1 93.06 103 GLY A N 1
ATOM 853 C CA . GLY A 1 103 ? 10.664 7.395 -4.449 1 93.06 103 GLY A CA 1
ATOM 854 C C . GLY A 1 103 ? 10.828 7.871 -3.018 1 93.06 103 GLY A C 1
ATOM 855 O O . GLY A 1 103 ? 11.641 7.332 -2.268 1 93.06 103 GLY A O 1
ATOM 856 N N . LYS A 1 104 ? 10.094 8.898 -2.643 1 94.94 104 LYS A N 1
ATOM 857 C CA . LYS A 1 104 ? 10.242 9.484 -1.317 1 94.94 104 LYS A CA 1
ATOM 858 C C . LYS A 1 104 ? 9.336 8.805 -0.302 1 94.94 104 LYS A C 1
ATOM 860 O O . LYS A 1 104 ? 8.227 8.391 -0.64 1 94.94 104 LYS A O 1
ATOM 865 N N . PRO A 1 105 ? 9.82 8.734 0.983 1 96.69 105 PRO A N 1
ATOM 866 C CA . PRO A 1 105 ? 8.953 8.164 2.021 1 96.69 105 PRO A CA 1
ATOM 867 C C . PRO A 1 105 ? 7.699 9.008 2.268 1 96.69 105 PRO A C 1
ATOM 869 O O . PRO A 1 105 ? 7.766 10.234 2.248 1 96.69 105 PRO A O 1
ATOM 872 N N . ILE A 1 106 ? 6.594 8.273 2.457 1 95.5 106 ILE A N 1
ATOM 873 C CA . ILE A 1 106 ? 5.324 8.945 2.711 1 95.5 106 ILE A CA 1
ATOM 874 C C . ILE A 1 106 ? 4.836 8.609 4.121 1 95.5 106 ILE A C 1
ATOM 876 O O . ILE A 1 106 ? 4.719 7.441 4.48 1 95.5 106 ILE A O 1
ATOM 880 N N . ASN A 1 107 ? 4.57 9.578 4.914 1 93.44 107 ASN A N 1
ATOM 881 C CA . ASN A 1 107 ? 3.957 9.445 6.23 1 93.44 107 ASN A CA 1
ATOM 882 C C . ASN A 1 107 ? 2.648 10.227 6.32 1 93.44 107 ASN A C 1
ATOM 884 O O . ASN A 1 107 ? 2.639 11.445 6.172 1 93.44 107 ASN A O 1
ATOM 888 N N . THR A 1 108 ? 1.567 9.492 6.609 1 91.75 108 THR A N 1
ATOM 889 C CA . THR A 1 108 ? 0.246 10.086 6.461 1 91.75 108 THR A CA 1
ATOM 890 C C . THR A 1 108 ? -0.387 10.344 7.824 1 91.75 108 THR A C 1
ATOM 892 O O . THR A 1 108 ? -0.35 9.484 8.703 1 91.75 108 THR A O 1
ATOM 895 N N . ILE A 1 109 ? -0.904 11.5 7.961 1 87.69 109 ILE A N 1
ATOM 896 C CA . ILE A 1 109 ? -1.737 11.875 9.094 1 87.69 109 ILE A CA 1
ATOM 897 C C . ILE A 1 109 ? -3.191 12 8.656 1 87.69 109 ILE A C 1
ATOM 899 O O . ILE A 1 109 ? -3.492 12.703 7.684 1 87.69 109 ILE A O 1
ATOM 903 N N . ILE A 1 110 ? -4.066 11.336 9.406 1 87.75 110 ILE A N 1
ATOM 904 C CA . ILE A 1 110 ? -5.492 11.445 9.117 1 87.75 110 ILE A CA 1
ATOM 905 C C . ILE A 1 110 ? -6.188 12.18 10.266 1 87.75 110 ILE A C 1
ATOM 9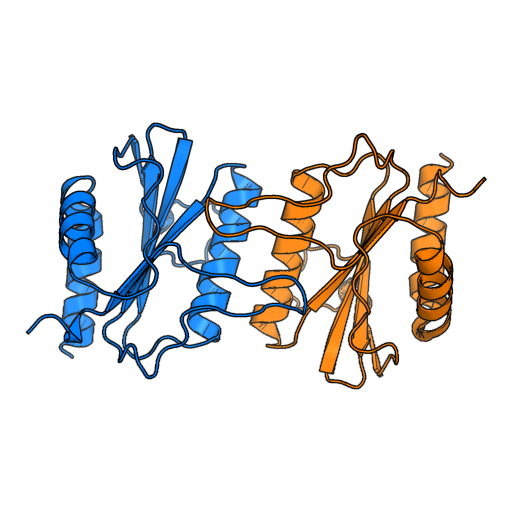07 O O . ILE A 1 110 ? -5.945 11.883 11.438 1 87.75 110 ILE A O 1
ATOM 911 N N . ILE A 1 111 ? -6.98 13.094 9.906 1 83.56 111 ILE A N 1
ATOM 912 C CA . ILE A 1 111 ? -7.859 13.781 10.852 1 83.56 111 ILE A CA 1
ATOM 913 C C . ILE A 1 111 ? -9.305 13.352 10.617 1 83.56 111 ILE A C 1
ATOM 915 O O . ILE A 1 111 ? -9.773 13.305 9.477 1 83.56 111 ILE A O 1
ATOM 919 N N . SER A 1 112 ? -9.969 12.984 11.695 1 84.44 112 SER A N 1
ATOM 920 C CA . SER A 1 112 ? -11.352 12.531 11.57 1 84.44 112 SER A CA 1
ATOM 921 C C . SER A 1 112 ? -12.227 13.102 12.68 1 84.44 112 SER A C 1
ATOM 923 O O . SER A 1 112 ? -11.766 13.289 13.812 1 84.44 112 SER A O 1
ATOM 925 N N . THR A 1 113 ? -13.469 13.336 12.359 1 80.62 113 THR A N 1
ATOM 926 C CA . THR A 1 113 ? -14.445 13.727 13.367 1 80.62 113 THR A CA 1
ATOM 927 C C . THR A 1 113 ? -15.219 12.508 13.875 1 80.62 113 THR A C 1
ATOM 929 O O . THR A 1 113 ? -16.219 12.648 14.586 1 80.62 113 THR A O 1
ATOM 932 N N . GLY A 1 114 ? -14.852 11.383 13.516 1 85.19 114 GLY A N 1
ATOM 933 C CA . GLY A 1 114 ? -15.547 10.164 13.891 1 85.19 114 GLY A CA 1
ATOM 934 C C . GLY A 1 114 ? -15.203 9.68 15.289 1 85.19 114 GLY A C 1
ATOM 935 O O . GLY A 1 114 ? -14.422 10.32 15.992 1 85.19 114 GLY A O 1
ATOM 936 N N . ASN A 1 115 ? -15.852 8.602 15.695 1 88.94 115 ASN A N 1
ATOM 937 C CA . ASN A 1 115 ? -15.625 7.91 16.953 1 88.94 115 ASN A CA 1
ATOM 938 C C . ASN A 1 115 ? -14.453 6.934 16.859 1 88.94 115 ASN A C 1
ATOM 940 O O . ASN A 1 115 ? -14.469 6.023 16.031 1 88.94 115 ASN A O 1
ATOM 944 N N . PRO A 1 116 ? -13.398 7.191 17.672 1 88.81 116 PRO A N 1
ATOM 945 C CA . PRO A 1 116 ? -12.25 6.289 17.625 1 88.81 116 PRO A CA 1
ATOM 946 C C . PRO A 1 116 ? -12.633 4.824 17.828 1 88.81 116 PRO A C 1
ATOM 948 O O . PRO A 1 116 ? -12.016 3.932 17.234 1 88.81 116 PRO A O 1
ATOM 951 N N . ASN A 1 117 ? -13.672 4.543 18.625 1 90.81 117 ASN A N 1
ATOM 952 C CA . ASN A 1 117 ? -14.062 3.178 18.953 1 90.81 117 ASN A CA 1
ATOM 953 C C . ASN A 1 117 ? -14.828 2.52 17.812 1 90.81 117 ASN A C 1
ATOM 955 O O . ASN A 1 117 ? -15.016 1.302 17.797 1 90.81 117 ASN A O 1
ATOM 959 N N . LYS A 1 118 ? -15.234 3.344 16.875 1 94.38 118 LYS A N 1
ATOM 960 C CA . LYS A 1 118 ? -16.016 2.822 15.758 1 94.38 118 LYS A CA 1
ATOM 961 C C . LYS A 1 118 ? -15.25 2.951 14.445 1 94.38 118 LYS A C 1
ATOM 963 O O . LYS A 1 118 ? -15.789 2.658 13.375 1 94.38 118 LYS A O 1
ATOM 968 N N . SER A 1 119 ? -14.062 3.422 14.633 1 93.25 119 SER A N 1
ATOM 969 C CA . SER A 1 119 ? -13.25 3.668 13.453 1 93.25 119 SER A CA 1
ATOM 970 C C . SER A 1 119 ? -12.211 2.568 13.258 1 93.25 119 SER A C 1
ATOM 972 O O . SER A 1 119 ? -11.625 2.08 14.227 1 93.25 119 SER A O 1
ATOM 974 N N . GLU A 1 120 ? -12.008 2.234 12 1 94.94 120 GLU A N 1
ATOM 975 C CA . GLU A 1 120 ? -10.859 1.399 11.656 1 94.94 120 GLU A CA 1
ATOM 976 C C . GLU A 1 120 ? -9.578 2.225 11.594 1 94.94 120 GLU A C 1
ATOM 978 O O . GLU A 1 120 ? -9.578 3.338 11.07 1 94.94 120 GLU A O 1
ATOM 983 N N . THR A 1 121 ? -8.531 1.685 12.18 1 93.5 121 THR A N 1
ATOM 984 C CA . THR A 1 121 ? -7.301 2.459 12.234 1 93.5 121 THR A CA 1
ATOM 985 C C . THR A 1 121 ? -6.215 1.808 11.375 1 93.5 121 THR A C 1
ATOM 987 O O . THR A 1 121 ? -5.121 2.355 11.227 1 93.5 121 THR A O 1
ATOM 990 N N . GLU A 1 122 ? -6.426 0.68 10.914 1 95.38 122 GLU A N 1
ATOM 991 C CA . GLU A 1 122 ? -5.586 -0.02 9.945 1 95.38 122 GLU A CA 1
ATOM 992 C C . GLU A 1 122 ? -6.426 -0.854 8.984 1 95.38 122 GLU A C 1
ATOM 994 O O . GLU A 1 122 ? -7.59 -1.147 9.266 1 95.38 122 GLU A O 1
ATOM 999 N N . CYS A 1 123 ? -5.934 -1.133 7.879 1 95.5 123 CYS A N 1
ATOM 1000 C CA . CYS A 1 123 ? -6.648 -1.974 6.922 1 95.5 123 CYS A CA 1
ATOM 1001 C C . CYS A 1 123 ? -5.711 -2.996 6.289 1 95.5 123 CYS A C 1
ATOM 1003 O O . CYS A 1 123 ? -4.648 -2.639 5.777 1 95.5 123 CYS A O 1
ATOM 1005 N N . TRP A 1 124 ? -6.117 -4.172 6.352 1 96.44 124 TRP A N 1
ATOM 1006 C CA . TRP A 1 124 ? -5.367 -5.266 5.738 1 96.44 124 TRP A CA 1
ATOM 1007 C C . TRP A 1 124 ? -5.699 -5.379 4.254 1 96.44 124 TRP A C 1
ATOM 1009 O O . TRP A 1 124 ? -6.871 -5.426 3.873 1 96.44 124 TRP A O 1
ATOM 1019 N N . ILE A 1 125 ? -4.695 -5.398 3.439 1 96.12 125 ILE A N 1
ATOM 1020 C CA . ILE A 1 125 ? -4.824 -5.523 1.991 1 96.12 125 ILE A CA 1
ATOM 1021 C C . ILE A 1 125 ? -4.746 -6.996 1.594 1 96.12 125 ILE A C 1
ATOM 1023 O O . ILE A 1 125 ? -5.355 -7.41 0.604 1 96.12 125 ILE A O 1
ATOM 1027 N N . GLY A 1 126 ? -4.094 -7.754 2.266 1 95.44 126 GLY A N 1
ATOM 1028 C CA . GLY A 1 126 ? -3.863 -9.188 2.156 1 95.44 126 GLY A CA 1
ATOM 1029 C C . GLY A 1 126 ? -3.344 -9.805 3.439 1 95.44 126 GLY A C 1
ATOM 1030 O O . GLY A 1 126 ? -3.416 -9.195 4.508 1 95.44 126 GLY A O 1
ATOM 1031 N N . LYS A 1 127 ? -2.926 -10.969 3.314 1 93.31 127 LYS A N 1
ATOM 1032 C CA . LYS A 1 127 ? -2.477 -11.711 4.484 1 93.31 127 LYS A CA 1
ATOM 1033 C C . LYS A 1 127 ? -1.258 -11.055 5.125 1 93.31 127 LYS A C 1
ATOM 1035 O O . LYS A 1 127 ? -1.103 -11.078 6.348 1 93.31 127 LYS A O 1
ATOM 1040 N N . VAL A 1 128 ? -0.435 -10.398 4.332 1 94.06 128 VAL A N 1
ATOM 1041 C CA . VAL A 1 128 ? 0.851 -9.984 4.887 1 94.06 128 VAL A CA 1
ATOM 1042 C C . VAL A 1 128 ? 0.973 -8.469 4.84 1 94.06 128 VAL A C 1
ATOM 1044 O O . VAL A 1 128 ? 1.848 -7.887 5.488 1 94.06 128 VAL A O 1
ATOM 1047 N N . ASN A 1 129 ? 0.149 -7.801 4.105 1 96.12 129 ASN A N 1
ATOM 1048 C CA . ASN A 1 129 ? 0.276 -6.355 3.945 1 96.12 129 ASN A CA 1
ATOM 1049 C C . ASN A 1 129 ? -0.896 -5.617 4.586 1 96.12 129 ASN A C 1
ATOM 1051 O O . ASN A 1 129 ? -2.055 -5.984 4.379 1 96.12 129 ASN A O 1
ATOM 1055 N N . LYS A 1 130 ? -0.581 -4.621 5.348 1 96.5 130 LYS A N 1
ATOM 1056 C CA . LYS A 1 130 ? -1.568 -3.719 5.934 1 96.5 130 LYS A CA 1
ATOM 1057 C C . LYS A 1 130 ? -1.162 -2.26 5.738 1 96.5 130 LYS A C 1
ATOM 1059 O O . LYS A 1 130 ? 0.02 -1.958 5.562 1 96.5 130 LYS A O 1
ATOM 1064 N N . TYR A 1 131 ? -2.062 -1.454 5.699 1 96.19 131 TYR A N 1
ATOM 1065 C CA . TYR A 1 131 ? -1.844 -0.013 5.668 1 96.19 131 TYR A CA 1
ATOM 1066 C C . TYR A 1 131 ? -2.254 0.627 6.988 1 96.19 131 TYR A C 1
ATOM 1068 O O . TYR A 1 131 ? -3.334 0.346 7.516 1 96.19 131 TYR A O 1
ATOM 1076 N N . THR A 1 132 ? -1.428 1.454 7.504 1 95.31 132 THR A N 1
ATOM 1077 C CA . THR A 1 132 ? -1.681 2.199 8.734 1 95.31 132 THR A CA 1
ATOM 1078 C C . THR A 1 132 ? -1.178 3.635 8.602 1 95.31 132 THR A C 1
ATOM 1080 O O . THR A 1 132 ? -0.002 3.863 8.312 1 95.31 132 THR A O 1
ATOM 1083 N N . PRO A 1 133 ? -2.021 4.664 8.828 1 93.31 133 PRO A N 1
ATOM 1084 C CA . PRO A 1 133 ? -1.47 6.016 8.977 1 93.31 133 PRO A CA 1
ATOM 1085 C C . PRO A 1 133 ? -0.529 6.141 10.172 1 93.31 133 PRO A C 1
ATOM 1087 O O . PRO A 1 133 ? -0.695 5.438 11.172 1 93.31 133 PRO A O 1
ATOM 1090 N N . ILE A 1 134 ? 0.405 7.02 9.977 1 91.44 134 ILE A N 1
ATOM 1091 C CA . ILE A 1 134 ? 1.363 7.168 11.07 1 91.44 134 ILE A CA 1
ATOM 1092 C C . ILE A 1 134 ? 0.672 7.781 12.281 1 91.44 134 ILE A C 1
ATOM 1094 O O . ILE A 1 134 ? 1.099 7.57 13.422 1 91.44 134 ILE A O 1
ATOM 1098 N N . ARG A 1 135 ? -0.44 8.531 11.93 1 87.75 135 ARG A N 1
ATOM 1099 C CA . ARG A 1 135 ? -1.22 9.164 12.984 1 87.75 135 ARG A CA 1
ATOM 1100 C C . ARG A 1 135 ? -2.672 9.352 12.555 1 87.75 135 ARG A C 1
ATOM 1102 O O . ARG A 1 135 ? -2.951 9.648 11.398 1 87.75 135 ARG A O 1
ATOM 1109 N N . ILE A 1 136 ? -3.533 9.18 13.547 1 88.5 136 ILE A N 1
ATOM 1110 C CA . ILE A 1 136 ? -4.938 9.539 13.383 1 88.5 136 ILE A CA 1
ATOM 1111 C C . ILE A 1 136 ? -5.367 10.477 14.508 1 88.5 136 ILE A C 1
ATOM 1113 O O . ILE A 1 136 ? -5.191 10.156 15.688 1 88.5 136 ILE A O 1
ATOM 1117 N N . ILE A 1 137 ? -5.879 11.578 14.172 1 82 137 ILE A N 1
ATOM 1118 C CA . ILE A 1 137 ? -6.367 12.57 15.125 1 82 137 ILE A CA 1
ATOM 1119 C C . ILE A 1 137 ? -7.891 12.641 15.055 1 82 137 ILE A C 1
ATOM 1121 O O . ILE A 1 137 ? -8.453 13.047 14.031 1 82 137 ILE A O 1
ATOM 1125 N N . PHE A 1 138 ? -8.539 12.203 16.125 1 83.62 138 PHE A N 1
ATOM 1126 C CA . PHE A 1 138 ? -9.992 12.312 16.219 1 83.62 138 PHE A CA 1
ATOM 1127 C C . PHE A 1 138 ? -10.391 13.602 16.922 1 83.62 138 PHE A C 1
ATOM 1129 O O . PHE A 1 138 ? -10.031 13.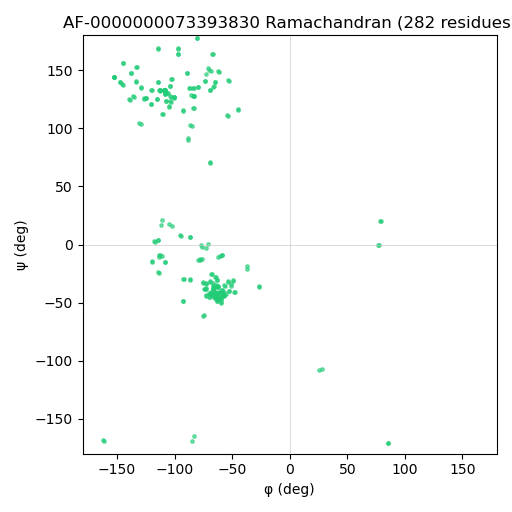828 18.078 1 83.62 138 PHE A O 1
ATOM 1136 N N . LEU A 1 139 ? -11.031 14.5 16.266 1 71.31 139 LEU A N 1
ATOM 1137 C CA . LEU A 1 139 ? -11.367 15.836 16.766 1 71.31 139 LEU A CA 1
ATOM 1138 C C . LEU A 1 139 ? -12.484 15.766 17.797 1 71.31 139 LEU A C 1
ATOM 1140 O O . LEU A 1 139 ? -12.594 16.641 18.656 1 71.31 139 LEU A O 1
ATOM 1144 N N . LYS A 1 140 ? -13.672 14.938 17.844 1 60.66 140 LYS A N 1
ATOM 1145 C CA . LYS A 1 140 ? -14.672 14.977 18.922 1 60.66 140 LYS A CA 1
ATOM 1146 C C . LYS A 1 140 ? -14.016 14.852 20.281 1 60.66 140 LYS A C 1
ATOM 1148 O O . LYS A 1 140 ? -14.578 15.273 21.297 1 60.66 140 LYS A O 1
ATOM 1153 N N . LYS A 1 141 ? -13.008 14.156 20.406 1 50.84 141 LYS A N 1
ATOM 1154 C CA . LYS A 1 141 ? -12.445 14.156 21.75 1 50.84 141 LYS A CA 1
ATOM 1155 C C . LYS A 1 141 ? -11.984 15.555 22.156 1 50.84 141 LYS A C 1
ATOM 1157 O O . LYS A 1 141 ? -11.508 15.758 23.266 1 50.84 141 LYS A O 1
ATOM 1162 N N . TYR A 1 142 ? -11.953 16.484 21.188 1 38.66 142 TYR A N 1
ATOM 1163 C CA . TYR A 1 142 ? -11.664 17.797 21.75 1 38.66 142 TYR A CA 1
ATOM 1164 C C . TYR A 1 142 ? -12.938 18.469 22.25 1 38.66 142 TYR A C 1
ATOM 1166 O O . TYR A 1 142 ? -13.945 18.516 21.547 1 38.66 142 TYR A O 1
ATOM 1174 N N . PRO A 1 143 ? -13.211 18.5 23.469 1 38.41 143 PRO A N 1
ATOM 1175 C CA . PRO A 1 143 ? -14.352 19.219 24.062 1 38.41 143 PRO A CA 1
ATOM 1176 C C . PRO A 1 143 ? -14.562 20.594 23.438 1 38.41 143 PRO A C 1
ATOM 1178 O O . PRO A 1 143 ? -13.602 21.219 22.969 1 38.41 143 PRO A O 1
ATOM 1181 N N . MET B 1 1 ? 18.359 -13.273 -23.125 1 35.34 1 MET B N 1
ATOM 1182 C CA . MET B 1 1 ? 17.641 -14.156 -24.031 1 35.34 1 MET B CA 1
ATOM 1183 C C . MET B 1 1 ? 16.906 -15.242 -23.266 1 35.34 1 MET B C 1
ATOM 1185 O O . MET B 1 1 ? 15.727 -15.5 -23.531 1 35.34 1 MET B O 1
ATOM 1189 N N . ILE B 1 2 ? 17.578 -16.016 -22.469 1 38.78 2 ILE B N 1
ATOM 1190 C CA . ILE B 1 2 ? 17.031 -17.062 -21.625 1 38.78 2 ILE B CA 1
ATOM 1191 C C . ILE B 1 2 ? 15.977 -16.484 -20.688 1 38.78 2 ILE B C 1
ATOM 1193 O O . ILE B 1 2 ? 14.898 -17.062 -20.516 1 38.78 2 ILE B O 1
ATOM 1197 N N . TYR B 1 3 ? 16.266 -15.383 -20.359 1 42.72 3 TYR B N 1
ATOM 1198 C CA . TYR B 1 3 ? 15.43 -14.703 -19.375 1 42.72 3 TYR B CA 1
ATOM 1199 C C . TYR B 1 3 ? 14.102 -14.281 -19.984 1 42.72 3 TYR B C 1
ATOM 1201 O O . TYR B 1 3 ? 13.055 -14.359 -19.344 1 42.72 3 TYR B O 1
ATOM 1209 N N . GLN B 1 4 ? 14.234 -13.977 -21.172 1 47.53 4 GLN B N 1
ATOM 1210 C CA . GLN B 1 4 ? 13.031 -13.641 -21.922 1 47.53 4 GLN B CA 1
ATOM 1211 C C . GLN B 1 4 ? 12.148 -14.867 -22.125 1 47.53 4 GLN B C 1
ATOM 1213 O O . GLN B 1 4 ? 10.922 -14.773 -22.047 1 47.53 4 GLN B O 1
ATOM 1218 N N . LYS B 1 5 ? 12.875 -15.938 -22.422 1 47.03 5 LYS B N 1
ATOM 1219 C CA . LYS B 1 5 ? 12.172 -17.188 -22.688 1 47.03 5 LYS B CA 1
ATOM 1220 C C . LYS B 1 5 ? 11.445 -17.672 -21.438 1 47.03 5 LYS B C 1
ATOM 1222 O O . LYS B 1 5 ? 10.305 -18.141 -21.516 1 47.03 5 LYS B O 1
ATOM 1227 N N . GLN B 1 6 ? 12.188 -17.594 -20.391 1 49.72 6 GLN B N 1
ATOM 1228 C CA . GLN B 1 6 ? 11.562 -18.031 -19.141 1 49.72 6 GLN B CA 1
ATOM 1229 C C . GLN B 1 6 ? 10.367 -17.156 -18.781 1 49.72 6 GLN B C 1
ATOM 1231 O O . GLN B 1 6 ? 9.344 -17.656 -18.312 1 49.72 6 GLN B O 1
ATOM 1236 N N . ASP B 1 7 ? 10.555 -15.922 -19.109 1 51.78 7 ASP B N 1
ATOM 1237 C CA . ASP B 1 7 ? 9.453 -14.992 -18.922 1 51.78 7 ASP B CA 1
ATOM 1238 C C . ASP B 1 7 ? 8.227 -15.406 -19.734 1 51.78 7 ASP B C 1
ATOM 1240 O O . ASP B 1 7 ? 7.105 -15.398 -19.234 1 51.78 7 ASP B O 1
ATOM 1244 N N . LYS B 1 8 ? 8.594 -15.633 -20.953 1 52.44 8 LYS B N 1
ATOM 1245 C CA . LYS B 1 8 ? 7.52 -16.062 -21.844 1 52.44 8 LYS B CA 1
ATOM 1246 C C . LYS B 1 8 ? 6.926 -17.391 -21.375 1 52.44 8 LYS B C 1
ATOM 1248 O O . LYS B 1 8 ? 5.715 -17.609 -21.469 1 52.44 8 LYS B O 1
ATOM 1253 N N . LEU B 1 9 ? 7.789 -18.188 -20.891 1 51.38 9 LEU B N 1
ATOM 1254 C CA . LEU B 1 9 ? 7.312 -19.484 -20.438 1 51.38 9 LEU B CA 1
ATOM 1255 C C . LEU B 1 9 ? 6.398 -19.328 -19.219 1 51.38 9 LEU B C 1
ATOM 1257 O O . LEU B 1 9 ? 5.344 -19.953 -19.156 1 51.38 9 LEU B O 1
ATOM 1261 N N . ILE B 1 10 ? 6.809 -18.562 -18.406 1 55.19 10 ILE B N 1
ATOM 1262 C CA . ILE B 1 10 ? 6.008 -18.438 -17.203 1 55.19 10 ILE B CA 1
ATOM 1263 C C . ILE B 1 10 ? 4.672 -17.766 -17.531 1 55.19 10 ILE B C 1
ATOM 1265 O O . ILE B 1 10 ? 3.621 -18.203 -17.062 1 55.19 10 ILE B O 1
ATOM 1269 N N . LYS B 1 11 ? 4.805 -16.75 -18.375 1 56.5 11 LYS B N 1
ATOM 1270 C CA . LYS B 1 11 ? 3.566 -16.125 -18.828 1 56.5 11 LYS B CA 1
ATOM 1271 C C . LYS B 1 11 ? 2.697 -17.125 -19.594 1 56.5 11 LYS B C 1
ATOM 1273 O O . LYS B 1 11 ? 1.475 -17.141 -19.438 1 56.5 11 LYS B O 1
ATOM 1278 N N . GLY B 1 12 ? 3.43 -17.906 -20.406 1 51.88 12 GLY B N 1
ATOM 1279 C CA . GLY B 1 12 ? 2.723 -18.969 -21.094 1 51.88 12 GLY B CA 1
ATOM 1280 C C . GLY B 1 12 ? 2.121 -20 -20.156 1 51.88 12 GLY B C 1
ATOM 1281 O O . GLY B 1 12 ? 0.976 -20.422 -20.344 1 51.88 12 GLY B O 1
ATOM 1282 N N . LEU B 1 13 ? 2.861 -20.312 -19.219 1 53.25 13 LEU B N 1
ATOM 1283 C CA . LEU B 1 13 ? 2.379 -21.312 -18.266 1 53.25 13 LEU B CA 1
ATOM 1284 C C . LEU B 1 13 ? 1.232 -20.75 -17.438 1 53.25 13 LEU B C 1
ATOM 1286 O O . LEU B 1 13 ? 0.258 -21.453 -17.156 1 53.25 13 LEU B O 1
ATOM 1290 N N . ALA B 1 14 ? 1.339 -19.578 -17.016 1 53.69 14 ALA B N 1
ATOM 1291 C CA . ALA B 1 14 ? 0.328 -18.953 -16.156 1 53.69 14 ALA B CA 1
ATOM 1292 C C . ALA B 1 14 ? -1.007 -18.844 -16.891 1 53.69 14 ALA B C 1
ATOM 1294 O O . ALA B 1 14 ? -2.068 -19.031 -16.297 1 53.69 14 ALA B O 1
ATOM 1295 N N . LYS B 1 15 ? -0.871 -18.359 -18.125 1 51.97 15 LYS B N 1
ATOM 1296 C CA . LYS B 1 15 ? -2.074 -18.281 -18.953 1 51.97 15 LYS B CA 1
ATOM 1297 C C . LYS B 1 15 ? -2.76 -19.641 -19.062 1 51.97 15 LYS B C 1
ATOM 1299 O O . LYS B 1 15 ? -3.988 -19.719 -19.062 1 51.97 15 LYS B O 1
ATOM 1304 N N . TYR B 1 16 ? -1.925 -20.516 -19.234 1 51.38 16 TYR B N 1
ATOM 1305 C CA . TYR B 1 16 ? -2.477 -21.812 -19.578 1 51.38 16 TYR B CA 1
ATOM 1306 C C . TYR B 1 16 ? -2.842 -22.609 -18.328 1 51.38 16 TYR B C 1
ATOM 1308 O O . TYR B 1 16 ? -3.785 -23.406 -18.344 1 51.38 16 TYR B O 1
ATOM 1316 N N . TYR B 1 17 ? -2.098 -22.359 -17.234 1 56.59 17 TYR B N 1
ATOM 1317 C CA . TYR B 1 17 ? -2.24 -23.516 -16.375 1 56.59 17 TYR B CA 1
ATOM 1318 C C . TYR B 1 17 ? -3.029 -23.172 -15.117 1 56.59 17 TYR B C 1
ATOM 1320 O O . TYR B 1 17 ? -3.305 -24.047 -14.289 1 56.59 17 TYR B O 1
ATOM 1328 N N . GLY B 1 18 ? -3.729 -22.188 -15.188 1 64.5 18 GLY B N 1
ATOM 1329 C CA . GLY B 1 18 ? -4.637 -22.016 -14.062 1 64.5 18 GLY B CA 1
ATOM 1330 C C . GLY B 1 18 ? -4.145 -22.688 -12.789 1 64.5 18 GLY B C 1
ATOM 1331 O O . GLY B 1 18 ? -3.172 -22.234 -12.18 1 64.5 18 GLY B O 1
ATOM 1332 N N . GLN B 1 19 ? -4.867 -23.812 -12.461 1 71.25 19 GLN B N 1
ATOM 1333 C CA . GLN B 1 19 ? -4.633 -24.594 -11.25 1 71.25 19 GLN B CA 1
ATOM 1334 C C . GLN B 1 19 ? -3.295 -25.328 -11.312 1 71.25 19 GLN B C 1
ATOM 1336 O O . GLN B 1 19 ? -2.592 -25.438 -10.305 1 71.25 19 GLN B O 1
ATOM 1341 N N . ASP B 1 20 ? -2.92 -25.688 -12.438 1 69.06 20 ASP B N 1
ATOM 1342 C CA . ASP B 1 20 ? -1.69 -26.453 -12.594 1 69.06 20 ASP B CA 1
ATOM 1343 C C . ASP B 1 20 ? -0.463 -25.594 -12.289 1 69.06 20 ASP B C 1
ATOM 1345 O O . ASP B 1 20 ? 0.474 -26.062 -11.633 1 69.06 20 ASP B O 1
ATOM 1349 N N . LEU B 1 21 ? -0.444 -24.5 -12.758 1 65.25 21 LEU B N 1
ATOM 1350 C CA . LEU B 1 21 ? 0.666 -23.594 -12.484 1 65.25 21 LEU B CA 1
ATOM 1351 C C . LEU B 1 21 ? 0.741 -23.266 -11 1 65.25 21 LEU B C 1
ATOM 1353 O O . LEU B 1 21 ? 1.827 -23.234 -10.414 1 65.25 21 LEU B O 1
ATOM 1357 N N . PHE B 1 22 ? -0.435 -23.016 -10.555 1 71.56 22 PHE B N 1
ATOM 1358 C CA . PHE B 1 22 ? -0.5 -22.719 -9.125 1 71.56 22 PHE B CA 1
ATOM 1359 C C . PHE B 1 22 ? 0.087 -23.875 -8.312 1 71.56 22 PHE B C 1
ATOM 1361 O O . PHE B 1 22 ? 0.876 -23.641 -7.391 1 71.56 22 PHE B O 1
ATOM 1368 N N . ASP B 1 23 ? -0.298 -25.047 -8.734 1 71.44 23 ASP B N 1
ATOM 1369 C CA . ASP B 1 23 ? 0.202 -26.219 -8.031 1 71.44 23 ASP B CA 1
ATOM 1370 C C . ASP B 1 23 ? 1.71 -26.375 -8.219 1 71.44 23 ASP B C 1
ATOM 1372 O O . ASP B 1 23 ? 2.42 -26.766 -7.289 1 71.44 23 ASP B O 1
ATOM 1376 N N . TYR B 1 24 ? 2.15 -26.094 -9.344 1 66.94 24 TYR B N 1
ATOM 1377 C CA . TYR B 1 24 ? 3.574 -26.188 -9.648 1 66.94 24 TYR B CA 1
ATOM 1378 C C . TYR B 1 24 ? 4.375 -25.203 -8.812 1 66.94 24 TYR B C 1
ATOM 1380 O O . TYR B 1 24 ? 5.398 -25.562 -8.227 1 66.94 24 TYR B O 1
ATOM 1388 N N . LEU B 1 25 ? 3.867 -24.047 -8.758 1 67.5 25 LEU B N 1
ATOM 1389 C CA . LEU B 1 25 ? 4.562 -23.016 -8.008 1 67.5 25 LEU B CA 1
ATOM 1390 C C . LEU B 1 25 ? 4.566 -23.328 -6.516 1 67.5 25 LEU B C 1
ATOM 1392 O O . LEU B 1 25 ? 5.555 -23.078 -5.824 1 67.5 25 LEU B O 1
ATOM 1396 N N . GLU B 1 26 ? 3.516 -23.859 -6.121 1 65.69 26 GLU B N 1
ATOM 1397 C CA . GLU B 1 26 ? 3.445 -24.297 -4.73 1 65.69 26 GLU B CA 1
ATOM 1398 C C . GLU B 1 26 ? 4.469 -25.391 -4.438 1 65.69 26 GLU B C 1
ATOM 1400 O O . GLU B 1 26 ? 5.066 -25.406 -3.359 1 65.69 26 GLU B O 1
ATOM 1405 N N . ALA B 1 27 ? 4.594 -26.125 -5.43 1 64.31 27 ALA B N 1
ATOM 1406 C CA . ALA B 1 27 ? 5.57 -27.203 -5.273 1 64.31 27 ALA B CA 1
ATOM 1407 C C . ALA B 1 27 ? 6.996 -26.656 -5.301 1 64.31 27 ALA B C 1
ATOM 1409 O O . ALA B 1 27 ? 7.871 -27.141 -4.586 1 64.31 27 ALA B O 1
ATOM 1410 N N . LEU B 1 28 ? 7.188 -25.703 -6.109 1 62.12 28 LEU B N 1
ATOM 1411 C CA . LEU B 1 28 ? 8.5 -25.078 -6.199 1 62.12 28 LEU B CA 1
ATOM 1412 C C . LEU B 1 28 ? 8.859 -24.375 -4.898 1 62.12 28 LEU B C 1
ATOM 1414 O O . LEU B 1 28 ? 10.031 -24.328 -4.512 1 62.12 28 LEU B O 1
ATOM 1418 N N . GLU B 1 29 ? 7.91 -23.609 -4.301 1 59.22 29 GLU B N 1
ATOM 1419 C CA . GLU B 1 29 ? 8.07 -22.844 -3.07 1 59.22 29 GLU B CA 1
ATOM 1420 C C . GLU B 1 29 ? 8.703 -23.688 -1.968 1 59.22 29 GLU B C 1
ATOM 1422 O O . GLU B 1 29 ? 9.516 -23.188 -1.187 1 59.22 29 GLU B O 1
ATOM 1427 N N . LYS B 1 30 ? 8.273 -24.844 -1.922 1 55.19 30 LYS B N 1
ATOM 1428 C CA . LYS B 1 30 ? 8.766 -25.719 -0.85 1 55.19 30 LYS B CA 1
ATOM 1429 C C . LYS B 1 30 ? 10.281 -25.859 -0.915 1 55.19 30 LYS B C 1
ATOM 1431 O O . LYS B 1 30 ? 10.922 -26.172 0.093 1 55.19 30 LYS B O 1
ATOM 1436 N N . GLU B 1 31 ? 10.703 -25.344 -1.968 1 50.84 31 GLU B N 1
ATOM 1437 C CA . GLU B 1 31 ? 12.133 -25.547 -2.152 1 50.84 31 GLU B CA 1
ATOM 1438 C C . GLU B 1 31 ? 12.906 -24.234 -1.943 1 50.84 31 GLU B C 1
ATOM 1440 O O . GLU B 1 31 ? 14.133 -24.25 -1.896 1 50.84 31 GLU B O 1
ATOM 1445 N N . THR B 1 32 ? 12.172 -23.156 -1.948 1 52.88 32 THR B N 1
ATOM 1446 C CA . THR B 1 32 ? 12.938 -21.922 -1.895 1 52.88 32 THR B CA 1
ATOM 1447 C C . THR B 1 32 ? 12.828 -21.281 -0.515 1 52.88 32 THR B C 1
ATOM 1449 O O . THR B 1 32 ? 11.812 -21.438 0.17 1 52.88 32 THR B O 1
ATOM 1452 N N . ASP B 1 33 ? 13.891 -20.875 0.166 1 52.38 33 ASP B N 1
ATOM 1453 C CA . ASP B 1 33 ? 14.094 -20.328 1.506 1 52.38 33 ASP B CA 1
ATOM 1454 C C . ASP B 1 33 ? 13.547 -18.906 1.616 1 52.38 33 ASP B C 1
ATOM 1456 O O . ASP B 1 33 ? 13.648 -18.281 2.67 1 52.38 33 ASP B O 1
ATOM 1460 N N . GLU B 1 34 ? 13.031 -18.406 0.656 1 57 34 GLU B N 1
ATOM 1461 C CA . GLU B 1 34 ? 12.773 -16.984 0.817 1 57 34 GLU B CA 1
ATOM 1462 C C . GLU B 1 34 ? 11.445 -16.734 1.533 1 57 34 GLU B C 1
ATOM 1464 O O . GLU B 1 34 ? 10.812 -17.672 2.021 1 57 34 GLU B O 1
ATOM 1469 N N . ILE B 1 35 ? 10.875 -15.508 1.619 1 56.38 35 ILE B N 1
ATOM 1470 C CA . ILE B 1 35 ? 9.664 -15.156 2.342 1 56.38 35 ILE B CA 1
ATOM 1471 C C . ILE B 1 35 ? 8.516 -16.062 1.9 1 56.38 35 ILE B C 1
ATOM 1473 O O . ILE B 1 35 ? 8.188 -16.125 0.715 1 56.38 35 ILE B O 1
ATOM 1477 N N . HIS B 1 36 ? 8.133 -16.953 2.916 1 65.06 36 HIS B N 1
ATOM 1478 C CA . HIS B 1 36 ? 7.086 -17.922 2.6 1 65.06 36 HIS B CA 1
ATOM 1479 C C . HIS B 1 36 ? 5.992 -17.906 3.66 1 65.06 36 HIS B C 1
ATOM 1481 O O . HIS B 1 36 ? 6.227 -18.297 4.805 1 65.06 36 HIS B O 1
ATOM 1487 N N . GLU B 1 37 ? 4.941 -17.297 3.279 1 77.5 37 GLU B N 1
ATOM 1488 C CA . GLU B 1 37 ? 3.73 -17.5 4.066 1 77.5 37 GLU B CA 1
ATOM 1489 C C . GLU B 1 37 ? 2.768 -18.453 3.352 1 77.5 37 GLU B C 1
ATOM 1491 O O . GLU B 1 37 ? 2.691 -18.453 2.121 1 77.5 37 GLU B O 1
ATOM 1496 N N . PRO B 1 38 ? 2.256 -19.312 4.121 1 81.06 38 PRO B N 1
ATOM 1497 C CA . PRO B 1 38 ? 1.24 -20.141 3.467 1 81.06 38 PRO B CA 1
ATOM 1498 C C . PRO B 1 38 ? 0.151 -19.312 2.789 1 81.06 38 PRO B C 1
ATOM 1500 O O . PRO B 1 38 ? -0.253 -18.266 3.314 1 81.06 38 PRO B O 1
ATOM 1503 N N . LEU B 1 39 ? -0.211 -19.797 1.717 1 86.69 39 LEU B N 1
ATOM 1504 C CA . LEU B 1 39 ? -1.312 -19.125 1.022 1 86.69 39 LEU B CA 1
ATOM 1505 C C . LEU B 1 39 ? -2.637 -19.406 1.729 1 86.69 39 LEU B C 1
ATOM 1507 O O . LEU B 1 39 ? -2.877 -20.516 2.209 1 86.69 39 LEU B O 1
ATOM 1511 N N . PRO B 1 40 ? -3.455 -18.453 1.816 1 87.94 40 PRO B N 1
ATOM 1512 C CA . PRO B 1 40 ? -4.742 -18.656 2.486 1 87.94 40 PRO B CA 1
ATOM 1513 C C . PRO B 1 40 ? -5.656 -19.625 1.735 1 87.94 40 PRO B C 1
ATOM 1515 O O . PRO B 1 40 ? -6.508 -20.281 2.348 1 87.94 40 PRO B O 1
ATOM 1518 N N . CYS B 1 41 ? -5.578 -19.625 0.515 1 88.81 41 CYS B N 1
ATOM 1519 C CA . CYS B 1 41 ? -6.395 -20.469 -0.351 1 88.81 41 CYS B CA 1
ATOM 1520 C C . CYS B 1 41 ? -5.605 -20.906 -1.579 1 88.81 41 CYS B C 1
ATOM 1522 O O . CYS B 1 41 ? -4.879 -20.109 -2.178 1 88.81 41 CYS B O 1
ATOM 1524 N N . THR B 1 42 ? -5.762 -22.203 -1.958 1 86.5 42 THR B N 1
ATOM 1525 C CA . THR B 1 42 ? -4.992 -22.719 -3.084 1 86.5 42 THR B CA 1
ATOM 1526 C C . THR B 1 42 ? -5.918 -23.172 -4.207 1 86.5 42 THR B C 1
ATOM 1528 O O . THR B 1 42 ? -5.461 -23.688 -5.23 1 86.5 42 THR B O 1
ATOM 1531 N N . LYS B 1 43 ? -7.191 -22.969 -4 1 88.81 43 LYS B N 1
ATOM 1532 C CA . LYS B 1 43 ? -8.148 -23.359 -5.031 1 88.81 43 LYS B CA 1
ATOM 1533 C C . LYS B 1 43 ? -8.602 -22.156 -5.844 1 88.81 43 LYS B C 1
ATOM 1535 O O . LYS B 1 43 ? -9.117 -21.188 -5.285 1 88.81 43 LYS B O 1
ATOM 1540 N N . ILE B 1 44 ? -8.477 -22.266 -7.137 1 88.38 44 ILE B N 1
ATOM 1541 C CA . ILE B 1 44 ? -8.789 -21.156 -8.031 1 88.38 44 ILE B CA 1
ATOM 1542 C C . ILE B 1 44 ? -10.273 -21.172 -8.383 1 88.38 44 ILE B C 1
ATOM 1544 O O . ILE B 1 44 ? -10.844 -22.234 -8.641 1 88.38 44 ILE B O 1
ATOM 1548 N N . LYS B 1 45 ? -10.938 -20.094 -8.344 1 89.94 45 LYS B N 1
ATOM 1549 C CA . LYS B 1 45 ? -12.312 -19.891 -8.789 1 89.94 45 LYS B CA 1
ATOM 1550 C C . LYS B 1 45 ? -12.352 -19.422 -10.242 1 89.94 45 LYS B C 1
ATOM 1552 O O . LYS B 1 45 ? -13.102 -19.953 -11.055 1 89.94 45 LYS B O 1
ATOM 1557 N N . LYS B 1 46 ? -11.516 -18.391 -10.57 1 85.38 46 LYS B N 1
ATOM 1558 C CA . LYS B 1 46 ? -11.492 -17.75 -11.883 1 85.38 46 LYS B CA 1
ATOM 1559 C C . LYS B 1 46 ? -10.117 -17.156 -12.18 1 85.38 46 LYS B C 1
ATOM 1561 O O . LYS B 1 46 ? -9.43 -16.672 -11.273 1 85.38 46 LYS B O 1
ATOM 1566 N N . VAL B 1 47 ? -9.68 -17.219 -13.461 1 77.62 47 VAL B N 1
ATOM 1567 C CA . VAL B 1 47 ? -8.414 -16.625 -13.898 1 77.62 47 VAL B CA 1
ATOM 1568 C C . VAL B 1 47 ? -8.695 -15.383 -14.742 1 77.62 47 VAL B C 1
ATOM 1570 O O . VAL B 1 47 ? -9.523 -15.422 -15.656 1 77.62 47 VAL B O 1
ATOM 1573 N N . TYR B 1 48 ? -8.117 -14.297 -14.289 1 73.62 48 TYR B N 1
ATOM 1574 C CA . TYR B 1 48 ? -8.281 -13.062 -15.055 1 73.62 48 TYR B CA 1
ATOM 1575 C C . TYR B 1 48 ? -7.016 -12.742 -15.836 1 73.62 48 TYR B C 1
ATOM 1577 O O . TYR B 1 48 ? -5.902 -12.914 -15.336 1 73.62 48 TYR B O 1
ATOM 1585 N N . SER B 1 49 ? -7.176 -12.594 -17.25 1 58.34 49 SER B N 1
ATOM 1586 C CA . SER B 1 49 ? -6.055 -12.062 -18.016 1 58.34 49 SER B CA 1
ATOM 1587 C C . SER B 1 49 ? -5.863 -10.57 -17.766 1 58.34 49 SER B C 1
ATOM 1589 O O . SER B 1 49 ? -6.781 -9.891 -17.312 1 58.34 49 SER B O 1
ATOM 1591 N N . THR B 1 50 ? -4.652 -10.055 -17.781 1 52.94 50 THR B N 1
ATOM 1592 C CA . THR B 1 50 ? -4.246 -8.703 -17.406 1 52.94 50 THR B CA 1
ATOM 1593 C C . THR B 1 50 ? -5.133 -7.668 -18.094 1 52.94 50 THR B C 1
ATOM 1595 O O . THR B 1 50 ? -5.395 -6.598 -17.547 1 52.94 50 THR B O 1
ATOM 1598 N N . GLU B 1 51 ? -5.645 -8.055 -19.359 1 47.91 51 GLU B N 1
ATOM 1599 C CA . GLU B 1 51 ? -6.398 -7.004 -20.047 1 47.91 51 GLU B CA 1
ATOM 1600 C C . GLU B 1 51 ? -7.652 -6.629 -19.266 1 47.91 51 GLU B C 1
ATOM 1602 O O . GLU B 1 51 ? -8.164 -5.516 -19.391 1 47.91 51 GLU B O 1
ATOM 1607 N N . LEU B 1 52 ? -8.117 -7.484 -18.75 1 42.84 52 LEU B N 1
ATOM 1608 C CA . LEU B 1 52 ? -9.469 -7.348 -18.234 1 42.84 52 LEU B CA 1
ATOM 1609 C C . LEU B 1 52 ? -9.469 -6.605 -16.906 1 42.84 52 LEU B C 1
ATOM 1611 O O . LEU B 1 52 ? -10.531 -6.359 -16.312 1 42.84 52 LEU B O 1
ATOM 1615 N N . ILE B 1 53 ? -8.383 -6.473 -16.359 1 42.62 53 ILE B N 1
ATOM 1616 C CA . ILE B 1 53 ? -8.656 -5.848 -15.07 1 42.62 53 ILE B CA 1
ATOM 1617 C C . ILE B 1 53 ? -9.148 -4.414 -15.281 1 42.62 53 ILE B C 1
ATOM 1619 O O . ILE B 1 53 ? -8.844 -3.799 -16.312 1 42.62 53 ILE B O 1
ATOM 1623 N N . THR B 1 54 ? -9.719 -3.727 -14.445 1 41.53 54 THR B N 1
ATOM 1624 C CA . THR B 1 54 ? -10.602 -2.57 -14.508 1 41.53 54 THR B CA 1
ATOM 1625 C C . THR B 1 54 ? -10.062 -1.533 -15.492 1 41.53 54 THR B C 1
ATOM 1627 O O . THR B 1 54 ? -8.875 -1.223 -15.484 1 41.53 54 THR B O 1
ATOM 1630 N N . PRO B 1 55 ? -10.891 -1.347 -16.531 1 42.28 55 PRO B N 1
ATOM 1631 C CA . PRO B 1 55 ? -10.633 -0.33 -17.562 1 42.28 55 PRO B CA 1
ATOM 1632 C C . PRO B 1 55 ? -9.805 0.838 -17.031 1 42.28 55 PRO B C 1
ATOM 1634 O O . PRO B 1 55 ? -9.039 1.44 -17.781 1 42.28 55 PRO B O 1
ATOM 1637 N N . ASN B 1 56 ? -10.031 1.132 -15.938 1 41.94 56 ASN B N 1
ATOM 1638 C CA . ASN B 1 56 ? -9.367 2.322 -15.422 1 41.94 56 ASN B CA 1
ATOM 1639 C C . ASN B 1 56 ? -7.906 2.043 -15.07 1 41.94 56 ASN B C 1
ATOM 1641 O O . ASN B 1 56 ? -7.199 2.928 -14.586 1 41.94 56 ASN B O 1
ATOM 1645 N N . PHE B 1 57 ? -7.582 0.751 -15.305 1 42.91 57 PHE B N 1
ATOM 1646 C CA . PHE B 1 57 ? -6.223 0.321 -14.992 1 42.91 57 PHE B CA 1
ATOM 1647 C C . PHE B 1 57 ? -5.402 0.152 -16.266 1 42.91 57 PHE B C 1
ATOM 1649 O O . PHE B 1 57 ? -4.496 -0.682 -16.312 1 42.91 57 PHE B O 1
ATOM 1656 N N . LYS B 1 58 ? -5.727 0.648 -17.359 1 42.06 58 LYS B N 1
ATOM 1657 C CA . LYS B 1 58 ? -5.16 0.422 -18.688 1 42.06 58 LYS B CA 1
ATOM 1658 C C . LYS B 1 58 ? -3.645 0.253 -18.609 1 42.06 58 LYS B C 1
ATOM 1660 O O . LYS B 1 58 ? -3.055 -0.454 -19.438 1 42.06 58 LYS B O 1
ATOM 1665 N N . GLY B 1 59 ? -3.076 0.653 -17.609 1 44.31 59 GLY B N 1
ATOM 1666 C CA . GLY B 1 59 ? -1.625 0.688 -17.688 1 44.31 59 GLY B CA 1
ATOM 1667 C C . GLY B 1 59 ? -0.954 -0.299 -16.75 1 44.31 59 GLY B C 1
ATOM 1668 O O . GLY B 1 59 ? 0.275 -0.342 -16.656 1 44.31 59 GLY B O 1
ATOM 1669 N N . LEU B 1 60 ? -1.819 -0.769 -15.961 1 46.41 60 LEU B N 1
ATOM 1670 C CA . LEU B 1 60 ? -1.082 -1.614 -15.031 1 46.41 60 LEU B CA 1
ATOM 1671 C C . LEU B 1 60 ? -0.961 -3.037 -15.562 1 46.41 60 LEU B C 1
ATOM 1673 O O . LEU B 1 60 ? -1.969 -3.725 -15.75 1 46.41 60 LEU B O 1
ATOM 1677 N N . LEU B 1 61 ? 0.015 -3.33 -16.266 1 50.69 61 LEU B N 1
ATOM 1678 C CA . LEU B 1 61 ? 0.268 -4.645 -16.844 1 50.69 61 LEU B CA 1
ATOM 1679 C C . LEU B 1 61 ? 0.622 -5.66 -15.766 1 50.69 61 LEU B C 1
ATOM 1681 O O . LEU B 1 61 ? 1.732 -5.641 -15.227 1 50.69 61 LEU B O 1
ATOM 1685 N N . MET B 1 62 ? -0.452 -5.984 -14.977 1 57.44 62 MET B N 1
ATOM 1686 C CA . MET B 1 62 ? -0.193 -7.172 -14.164 1 57.44 62 MET B CA 1
ATOM 1687 C C . MET B 1 62 ? -0.104 -8.422 -15.039 1 57.44 62 MET B C 1
ATOM 1689 O O . MET B 1 62 ? -0.744 -8.492 -16.094 1 57.44 62 MET B O 1
ATOM 1693 N N . ASP B 1 63 ? 0.667 -9.336 -14.602 1 69.94 63 ASP B N 1
ATOM 1694 C CA . ASP B 1 63 ? 0.839 -10.539 -15.414 1 69.94 63 ASP B CA 1
ATOM 1695 C C . ASP B 1 63 ? -0.392 -11.438 -15.328 1 69.94 63 ASP B C 1
ATOM 1697 O O . ASP B 1 63 ? -1.051 -11.695 -16.328 1 69.94 63 ASP B O 1
ATOM 1701 N N . PHE B 1 64 ? -0.756 -11.945 -13.984 1 74.38 64 PHE B N 1
ATOM 1702 C CA . PHE B 1 64 ? -1.942 -12.773 -13.789 1 74.38 64 PHE B CA 1
ATOM 1703 C C . PHE B 1 64 ? -2.549 -12.523 -12.414 1 74.38 64 PHE B C 1
ATOM 1705 O O . PHE B 1 64 ? -1.822 -12.359 -11.43 1 74.38 64 PHE B O 1
ATOM 1712 N N . VAL B 1 65 ? -3.857 -12.492 -12.453 1 83.62 65 VAL B N 1
ATOM 1713 C CA . VAL B 1 65 ? -4.586 -12.461 -11.188 1 83.62 65 VAL B CA 1
ATOM 1714 C C . VAL B 1 65 ? -5.578 -13.617 -11.133 1 83.62 65 VAL B C 1
ATOM 1716 O O . VAL B 1 65 ? -6.355 -13.828 -12.062 1 83.62 65 VAL B O 1
ATOM 1719 N N . TYR B 1 66 ? -5.492 -14.383 -10.109 1 86 66 TYR B N 1
ATOM 1720 C CA . TYR B 1 66 ? -6.434 -15.469 -9.844 1 86 66 TYR B CA 1
ATOM 1721 C C . TYR B 1 66 ? -7.414 -15.078 -8.742 1 86 66 TYR B C 1
ATOM 1723 O O . TYR B 1 66 ? -7.008 -14.609 -7.676 1 86 66 TYR B O 1
ATOM 1731 N N . GLU B 1 67 ? -8.641 -15.25 -9.078 1 90.56 67 GLU B N 1
ATOM 1732 C CA . GLU B 1 67 ? -9.633 -15.203 -8.016 1 90.56 67 GLU B CA 1
ATOM 1733 C C . GLU B 1 67 ? -9.789 -16.562 -7.34 1 90.56 67 GLU B C 1
ATOM 1735 O O . GLU B 1 67 ? -9.992 -17.578 -8.016 1 90.56 67 GLU B O 1
ATOM 1740 N N . MET B 1 68 ? -9.695 -16.562 -6.047 1 92.69 68 MET B N 1
ATOM 1741 C CA . MET B 1 68 ? -9.711 -17.797 -5.293 1 92.69 68 MET B CA 1
ATOM 1742 C C . MET B 1 68 ? -11.109 -18.094 -4.746 1 92.69 68 MET B C 1
ATOM 1744 O O . MET B 1 68 ? -11.945 -17.188 -4.672 1 92.69 68 MET B O 1
ATOM 1748 N N . VAL B 1 69 ? -11.398 -19.297 -4.324 1 94.62 69 VAL B N 1
ATOM 1749 C CA . VAL B 1 69 ? -12.703 -19.75 -3.852 1 94.62 69 VAL B CA 1
ATOM 1750 C C . VAL B 1 69 ? -13.078 -19 -2.574 1 94.62 69 VAL B C 1
ATOM 1752 O O . VAL B 1 69 ? -14.258 -18.75 -2.322 1 94.62 69 VAL B O 1
ATOM 1755 N N . ASP B 1 70 ? -12.109 -18.578 -1.824 1 96.06 70 ASP B N 1
ATOM 1756 C CA . ASP B 1 70 ? -12.391 -17.875 -0.575 1 96.06 70 ASP B CA 1
ATOM 1757 C C . ASP B 1 70 ? -12.586 -16.375 -0.817 1 96.06 70 ASP B C 1
ATOM 1759 O O . ASP B 1 70 ? -12.562 -15.578 0.125 1 96.06 70 ASP B O 1
ATOM 1763 N N . ASP B 1 71 ? -12.625 -15.906 -2.061 1 95.88 71 ASP B N 1
ATOM 1764 C CA . ASP B 1 71 ? -12.898 -14.539 -2.502 1 95.88 71 ASP B CA 1
ATOM 1765 C C . ASP B 1 71 ? -11.672 -13.648 -2.328 1 95.88 71 ASP B C 1
ATOM 1767 O O . ASP B 1 71 ? -11.797 -12.43 -2.223 1 95.88 71 ASP B O 1
ATOM 1771 N N . SER B 1 72 ? -10.523 -14.297 -2.232 1 95.44 72 SER B N 1
ATOM 1772 C CA . SER B 1 72 ? -9.266 -13.555 -2.316 1 95.44 72 SER B CA 1
ATOM 1773 C C . SER B 1 72 ? -8.68 -13.609 -3.725 1 95.44 72 SER B C 1
ATOM 1775 O O . SER B 1 72 ? -9.195 -14.32 -4.586 1 95.44 72 SER B O 1
ATOM 1777 N N . TYR B 1 73 ? -7.664 -12.758 -3.896 1 92.19 73 TYR B N 1
ATOM 1778 C CA . TYR B 1 73 ? -6.918 -12.789 -5.152 1 92.19 73 TYR B CA 1
ATOM 1779 C C . TYR B 1 73 ? -5.48 -13.234 -4.918 1 92.19 73 TYR B C 1
ATOM 1781 O O . TYR B 1 73 ? -4.859 -12.859 -3.922 1 92.19 73 TYR B O 1
ATOM 1789 N N . ILE B 1 74 ? -5.031 -14.023 -5.816 1 89.81 74 ILE B N 1
ATOM 1790 C CA . ILE B 1 74 ? -3.594 -14.234 -5.965 1 89.81 74 ILE B CA 1
ATOM 1791 C C . ILE B 1 74 ? -3.084 -13.484 -7.195 1 89.81 74 ILE B C 1
ATOM 1793 O O . ILE B 1 74 ? -3.58 -13.695 -8.305 1 89.81 74 ILE B O 1
ATOM 1797 N N . HIS B 1 75 ? -2.195 -12.57 -6.906 1 89.19 75 HIS B N 1
ATOM 1798 C CA . HIS B 1 75 ? -1.546 -11.797 -7.953 1 89.19 75 HIS B CA 1
ATOM 1799 C C . HIS B 1 75 ? -0.152 -12.328 -8.258 1 89.19 75 HIS B C 1
ATOM 1801 O O . HIS B 1 75 ? 0.692 -12.422 -7.367 1 89.19 75 HIS B O 1
ATOM 1807 N N . TYR B 1 76 ? 0.068 -12.617 -9.57 1 85.06 76 TYR B N 1
ATOM 1808 C CA . TYR B 1 76 ? 1.365 -13.117 -10.008 1 85.06 76 TYR B CA 1
ATOM 1809 C C . TYR B 1 76 ? 2.119 -12.047 -10.797 1 85.06 76 TYR B C 1
ATOM 1811 O O . TYR B 1 76 ? 1.559 -11.43 -11.703 1 85.06 76 TYR B O 1
ATOM 1819 N N . GLU B 1 77 ? 3.385 -11.891 -10.438 1 84.81 77 GLU B N 1
ATOM 1820 C CA . GLU B 1 77 ? 4.262 -10.953 -11.141 1 84.81 77 GLU B CA 1
ATOM 1821 C C . GLU B 1 77 ? 5.605 -11.602 -11.461 1 84.81 77 GLU B C 1
ATOM 1823 O O . GLU B 1 77 ? 6.172 -12.32 -10.633 1 84.81 77 GLU B O 1
ATOM 1828 N N . HIS B 1 78 ? 6.086 -11.289 -12.664 1 83 78 HIS B N 1
ATOM 1829 C CA . HIS B 1 78 ? 7.395 -11.781 -13.086 1 83 78 HIS B CA 1
ATOM 1830 C C . HIS B 1 78 ? 8.344 -10.625 -13.383 1 83 78 HIS B C 1
ATOM 1832 O O . HIS B 1 78 ? 7.961 -9.656 -14.039 1 83 78 HIS B O 1
ATOM 1838 N N . TYR B 1 79 ? 9.547 -10.797 -12.805 1 84.31 79 TYR B N 1
ATOM 1839 C CA . TYR B 1 79 ? 10.594 -9.828 -13.117 1 84.31 79 TYR B CA 1
ATOM 1840 C C . TYR B 1 79 ? 11.875 -10.531 -13.539 1 84.31 79 TYR B C 1
ATOM 1842 O O . TYR B 1 79 ? 12.266 -11.547 -12.945 1 84.31 79 TYR B O 1
ATOM 1850 N N . SER B 1 80 ? 12.383 -9.961 -14.594 1 83.56 80 SER B N 1
ATOM 1851 C CA . SER B 1 80 ? 13.727 -10.398 -14.961 1 83.56 80 SER B CA 1
ATOM 1852 C C . SER B 1 80 ? 14.789 -9.656 -14.156 1 83.56 80 SER B C 1
ATOM 1854 O O . SER B 1 80 ? 14.688 -8.445 -13.953 1 83.56 80 SER B O 1
ATOM 1856 N N . GLY B 1 81 ? 15.797 -10.43 -13.625 1 87.31 81 GLY B N 1
ATOM 1857 C CA . GLY B 1 81 ? 16.891 -9.82 -12.883 1 87.31 81 GLY B CA 1
ATOM 1858 C C . GLY B 1 81 ? 16.562 -9.602 -11.422 1 87.31 81 GLY B C 1
ATOM 1859 O O . GLY B 1 81 ? 15.633 -10.203 -10.891 1 87.31 81 GLY B O 1
ATOM 1860 N N . ASN B 1 82 ? 17.469 -8.875 -10.781 1 93.31 82 ASN B N 1
ATOM 1861 C CA . ASN B 1 82 ? 17.328 -8.617 -9.352 1 93.31 82 ASN B CA 1
ATOM 1862 C C . ASN B 1 82 ? 16.094 -7.754 -9.055 1 93.31 82 ASN B C 1
ATOM 1864 O O . ASN B 1 82 ? 15.812 -6.801 -9.789 1 93.31 82 ASN B O 1
ATOM 1868 N N . LEU B 1 83 ? 15.375 -8.125 -8.047 1 93.31 83 LEU B N 1
ATOM 1869 C CA . LEU B 1 83 ? 14.25 -7.309 -7.602 1 93.31 83 LEU B CA 1
ATOM 1870 C C . LEU B 1 83 ? 14.734 -6.004 -6.98 1 93.31 83 LEU B C 1
ATOM 1872 O O . LEU B 1 83 ? 15.648 -6.008 -6.156 1 93.31 83 LEU B O 1
ATOM 1876 N N . THR B 1 84 ? 14.117 -4.945 -7.406 1 96.38 84 THR B N 1
ATOM 1877 C CA . THR B 1 84 ? 14.461 -3.615 -6.914 1 96.38 84 THR B CA 1
ATOM 1878 C C . THR B 1 84 ? 13.297 -3.008 -6.137 1 96.38 84 THR B C 1
ATOM 1880 O O . THR B 1 84 ? 12.18 -3.529 -6.18 1 96.38 84 THR B O 1
ATOM 1883 N N . HIS B 1 85 ? 13.57 -1.924 -5.457 1 96.38 85 HIS B N 1
ATOM 1884 C CA . HIS B 1 85 ? 12.547 -1.125 -4.797 1 96.38 85 HIS B CA 1
ATOM 1885 C C . HIS B 1 85 ? 11.43 -0.758 -5.77 1 96.38 85 HIS B C 1
ATOM 1887 O O . HIS B 1 85 ? 10.242 -0.832 -5.418 1 96.38 85 HIS B O 1
ATOM 1893 N N . GLY B 1 86 ? 11.781 -0.44 -6.953 1 93.25 86 GLY B N 1
ATOM 1894 C CA . GLY B 1 86 ? 10.805 -0.075 -7.969 1 93.25 86 GLY B CA 1
ATOM 1895 C C . GLY B 1 86 ? 9.883 -1.218 -8.344 1 93.25 86 GLY B C 1
ATOM 1896 O O . GLY B 1 86 ? 8.672 -1.02 -8.516 1 93.25 86 GLY B O 1
ATOM 1897 N N . ASN B 1 87 ? 10.453 -2.414 -8.492 1 91.69 87 ASN B N 1
ATOM 1898 C CA . ASN B 1 87 ? 9.617 -3.576 -8.781 1 91.69 87 ASN B CA 1
ATOM 1899 C C . ASN B 1 87 ? 8.562 -3.787 -7.699 1 91.69 87 ASN B C 1
ATOM 1901 O O . ASN B 1 87 ? 7.387 -4.008 -8.008 1 91.69 87 ASN B O 1
ATOM 1905 N N . LEU B 1 88 ? 8.992 -3.641 -6.492 1 95 88 LEU B N 1
ATOM 1906 C CA . LEU B 1 88 ? 8.109 -3.916 -5.367 1 95 88 LEU B CA 1
ATOM 1907 C C . LEU B 1 88 ? 7.055 -2.824 -5.227 1 95 88 LEU B C 1
ATOM 1909 O O . LEU B 1 88 ? 5.875 -3.117 -5.02 1 95 88 LEU B O 1
ATOM 1913 N N . THR B 1 89 ? 7.484 -1.598 -5.348 1 92.88 89 THR B N 1
ATOM 1914 C CA . THR B 1 89 ? 6.535 -0.495 -5.234 1 92.88 89 THR B CA 1
ATOM 1915 C C . THR B 1 89 ? 5.492 -0.562 -6.344 1 92.88 89 THR B C 1
ATOM 1917 O O . THR B 1 89 ? 4.301 -0.35 -6.098 1 92.88 89 THR B O 1
ATOM 1920 N N . HIS B 1 90 ? 5.957 -0.869 -7.516 1 89.5 90 HIS B N 1
ATOM 1921 C CA . HIS B 1 90 ? 5.059 -1.021 -8.656 1 89.5 90 HIS B CA 1
ATOM 1922 C C . HIS B 1 90 ? 4.031 -2.123 -8.406 1 89.5 90 HIS B C 1
ATOM 1924 O O . HIS B 1 90 ? 2.836 -1.927 -8.633 1 89.5 90 HIS B O 1
ATOM 1930 N N . THR B 1 91 ? 4.488 -3.191 -7.953 1 91.31 91 THR B N 1
ATOM 1931 C CA . THR B 1 91 ? 3.617 -4.32 -7.656 1 91.31 91 THR B CA 1
ATOM 1932 C C . THR B 1 91 ? 2.646 -3.977 -6.531 1 91.31 91 THR B C 1
ATOM 1934 O O . THR B 1 91 ? 1.452 -4.266 -6.621 1 91.31 91 THR B O 1
ATOM 1937 N N . GLY B 1 92 ? 3.154 -3.385 -5.469 1 92.75 92 GLY B N 1
ATOM 1938 C CA . GLY B 1 92 ? 2.318 -2.988 -4.348 1 92.75 92 GLY B CA 1
ATOM 1939 C C . GLY B 1 92 ? 1.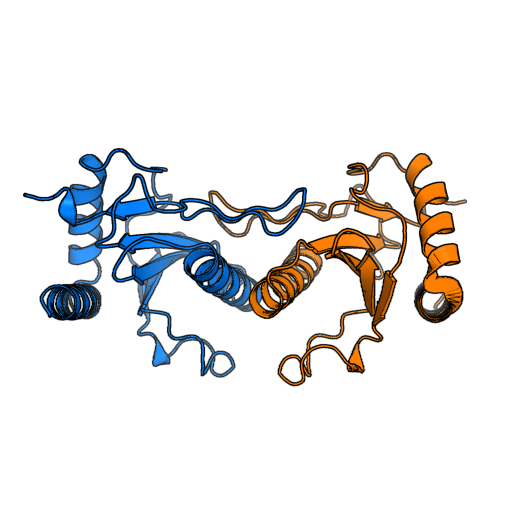226 -2.008 -4.734 1 92.75 92 GLY B C 1
ATOM 1940 O O . GLY B 1 92 ? 0.101 -2.098 -4.238 1 92.75 92 GLY B O 1
ATOM 1941 N N . ARG B 1 93 ? 1.55 -1.069 -5.543 1 88.88 93 ARG B N 1
ATOM 1942 C CA . ARG B 1 93 ? 0.564 -0.097 -6 1 88.88 93 ARG B CA 1
ATOM 1943 C C . ARG B 1 93 ? -0.596 -0.787 -6.711 1 88.88 93 ARG B C 1
ATOM 1945 O O . ARG B 1 93 ? -1.76 -0.456 -6.477 1 88.88 93 ARG B O 1
ATOM 1952 N N . TYR B 1 94 ? -0.29 -1.75 -7.484 1 86.88 94 TYR B N 1
ATOM 1953 C CA . TYR B 1 94 ? -1.33 -2.51 -8.172 1 86.88 94 TYR B CA 1
ATOM 1954 C C . TYR B 1 94 ? -2.209 -3.254 -7.168 1 86.88 94 TYR B C 1
ATOM 1956 O O . TYR B 1 94 ? -3.432 -3.301 -7.324 1 86.88 94 TYR B O 1
ATOM 1964 N N . ASP B 1 95 ? -1.533 -3.826 -6.289 1 91.38 95 ASP B N 1
ATOM 1965 C CA . ASP B 1 95 ? -2.273 -4.559 -5.266 1 91.38 95 ASP B CA 1
ATOM 1966 C C . ASP B 1 95 ? -3.26 -3.648 -4.539 1 91.38 95 ASP B C 1
ATOM 1968 O O . ASP B 1 95 ? -4.418 -4.016 -4.332 1 91.38 95 ASP B O 1
ATOM 1972 N N . MET B 1 96 ? -2.816 -2.51 -4.199 1 90.19 96 MET B N 1
ATOM 1973 C CA . MET B 1 96 ? -3.668 -1.562 -3.486 1 90.19 96 MET B CA 1
ATOM 1974 C C . MET B 1 96 ? -4.836 -1.117 -4.359 1 90.19 96 MET B C 1
ATOM 1976 O O . MET B 1 96 ? -5.965 -0.995 -3.875 1 90.19 96 MET B O 1
ATOM 1980 N N . GLU B 1 97 ? -4.602 -0.878 -5.594 1 87.31 97 GLU B N 1
ATOM 1981 C CA . GLU B 1 97 ? -5.66 -0.469 -6.512 1 87.31 97 GLU B CA 1
ATOM 1982 C C . GLU B 1 97 ? -6.715 -1.562 -6.66 1 87.31 97 GLU B C 1
ATOM 1984 O O . GLU B 1 97 ? -7.914 -1.285 -6.598 1 87.31 97 GLU B O 1
ATOM 1989 N N . LEU B 1 98 ? -6.242 -2.727 -6.887 1 88.88 98 LEU B N 1
ATOM 1990 C CA . LEU B 1 98 ? -7.16 -3.854 -7.023 1 88.88 98 LEU B CA 1
ATOM 1991 C C . LEU B 1 98 ? -7.98 -4.047 -5.754 1 88.88 98 LEU B C 1
ATOM 1993 O O . LEU B 1 98 ? -9.188 -4.281 -5.82 1 88.88 98 LEU B O 1
ATOM 1997 N N . HIS B 1 99 ? -7.344 -3.967 -4.633 1 93.38 99 HIS B N 1
ATOM 1998 C CA . HIS B 1 99 ? -8.039 -4.082 -3.355 1 93.38 99 HIS B CA 1
ATOM 1999 C C . HIS B 1 99 ? -9.062 -2.973 -3.184 1 93.38 99 HIS B C 1
ATOM 2001 O O . HIS B 1 99 ? -10.188 -3.223 -2.732 1 93.38 99 HIS B O 1
ATOM 2007 N N . GLU B 1 100 ? -8.688 -1.811 -3.471 1 89.94 100 GLU B N 1
ATOM 2008 C CA . GLU B 1 100 ? -9.609 -0.688 -3.342 1 89.94 100 GLU B CA 1
ATOM 2009 C C . GLU B 1 100 ? -10.852 -0.892 -4.207 1 89.94 100 GLU B C 1
ATOM 2011 O O . GLU B 1 100 ? -11.969 -0.591 -3.781 1 89.94 100 GLU B O 1
ATOM 2016 N N . GLU B 1 101 ? -10.641 -1.422 -5.379 1 86.5 101 GLU B N 1
ATOM 2017 C CA . GLU B 1 101 ? -11.727 -1.58 -6.34 1 86.5 101 GLU B CA 1
ATOM 2018 C C . GLU B 1 101 ? -12.641 -2.74 -5.949 1 86.5 101 GLU B C 1
ATOM 2020 O O . GLU B 1 101 ? -13.859 -2.666 -6.129 1 86.5 101 GLU B O 1
ATOM 2025 N N . THR B 1 102 ? -12.109 -3.734 -5.375 1 90.75 102 THR B N 1
ATOM 2026 C CA . THR B 1 102 ? -12.891 -4.961 -5.246 1 90.75 102 THR B CA 1
ATOM 2027 C C . THR B 1 102 ? -13.203 -5.246 -3.779 1 90.75 102 THR B C 1
ATOM 2029 O O . THR B 1 102 ? -14.117 -6.02 -3.477 1 90.75 102 THR B O 1
ATOM 2032 N N . GLY B 1 103 ? -12.312 -4.672 -2.877 1 93.25 103 GLY B N 1
ATOM 2033 C CA . GLY B 1 103 ? -12.438 -4.961 -1.456 1 93.25 103 GLY B CA 1
ATOM 2034 C C . GLY B 1 103 ? -11.891 -6.324 -1.073 1 93.25 103 GLY B C 1
ATOM 2035 O O . GLY B 1 103 ? -11.953 -6.719 0.093 1 93.25 103 GLY B O 1
ATOM 2036 N N . LYS B 1 104 ? -11.398 -7.055 -2.041 1 94.94 104 LYS B N 1
ATOM 2037 C CA . LYS B 1 104 ? -10.938 -8.422 -1.795 1 94.94 104 LYS B CA 1
ATOM 2038 C C . LYS B 1 104 ? -9.461 -8.438 -1.385 1 94.94 104 LYS B C 1
ATOM 2040 O O . LYS B 1 104 ? -8.672 -7.617 -1.86 1 94.94 104 LYS B O 1
ATOM 2045 N N . PRO B 1 105 ? -9.094 -9.43 -0.502 1 96.62 105 PRO B N 1
ATOM 2046 C CA . PRO B 1 105 ? -7.684 -9.547 -0.135 1 96.62 105 PRO B CA 1
ATOM 2047 C C . PRO B 1 105 ? -6.793 -9.93 -1.318 1 96.62 105 PRO B C 1
ATOM 2049 O O . PRO B 1 105 ? -7.191 -10.742 -2.156 1 96.62 105 PRO B O 1
ATOM 2052 N N . ILE B 1 106 ? -5.621 -9.281 -1.348 1 95.38 106 ILE B N 1
ATOM 2053 C CA . ILE B 1 106 ? -4.672 -9.562 -2.42 1 95.38 106 ILE B CA 1
ATOM 2054 C C . ILE B 1 106 ? -3.408 -10.195 -1.84 1 95.38 106 ILE B C 1
ATOM 2056 O O . ILE B 1 106 ? -2.793 -9.648 -0.925 1 95.38 106 ILE B O 1
ATOM 2060 N N . ASN B 1 107 ? -3.023 -11.312 -2.307 1 93.31 107 ASN B N 1
ATOM 2061 C CA . ASN B 1 107 ? -1.768 -11.977 -1.98 1 93.31 107 ASN B CA 1
ATOM 2062 C C . ASN B 1 107 ? -0.907 -12.195 -3.223 1 93.31 107 ASN B C 1
ATOM 2064 O O . ASN B 1 107 ? -1.314 -12.898 -4.148 1 93.31 107 ASN B O 1
ATOM 2068 N N . THR B 1 108 ? 0.303 -11.625 -3.197 1 91.75 108 THR B N 1
ATOM 2069 C CA . THR B 1 108 ? 1.087 -11.547 -4.426 1 91.75 108 THR B CA 1
ATOM 2070 C C . THR B 1 108 ? 2.275 -12.508 -4.367 1 91.75 108 THR B C 1
ATOM 2072 O O . THR B 1 108 ? 2.977 -12.57 -3.355 1 91.75 108 THR B O 1
ATOM 2075 N N . ILE B 1 109 ? 2.436 -13.211 -5.406 1 87.62 109 ILE B N 1
ATOM 2076 C CA . ILE B 1 109 ? 3.621 -14.031 -5.641 1 87.62 109 ILE B CA 1
ATOM 2077 C C . ILE B 1 109 ? 4.473 -13.398 -6.738 1 87.62 109 ILE B C 1
ATOM 2079 O O . ILE B 1 109 ? 3.971 -13.094 -7.824 1 87.62 109 ILE B O 1
ATOM 2083 N N . ILE B 1 110 ? 5.758 -13.258 -6.43 1 87.75 110 ILE B N 1
ATOM 2084 C CA . ILE B 1 110 ? 6.684 -12.742 -7.434 1 87.75 110 ILE B CA 1
ATOM 2085 C C . ILE B 1 110 ? 7.668 -13.836 -7.84 1 87.75 110 ILE B C 1
ATOM 2087 O O . ILE B 1 110 ? 8.211 -14.539 -6.988 1 87.75 110 ILE B O 1
ATOM 2091 N N . ILE B 1 111 ? 7.84 -13.969 -9.102 1 83.56 111 ILE B N 1
ATOM 2092 C CA . ILE B 1 111 ? 8.867 -14.836 -9.664 1 83.56 111 ILE B CA 1
ATOM 2093 C C . ILE B 1 111 ? 9.984 -13.992 -10.273 1 83.56 111 ILE B C 1
ATOM 2095 O O . ILE B 1 111 ? 9.719 -13.039 -11 1 83.56 111 ILE B O 1
ATOM 2099 N N . SER B 1 112 ? 11.203 -14.336 -9.898 1 84.44 112 SER B N 1
ATOM 2100 C CA . SER B 1 112 ? 12.336 -13.562 -10.406 1 84.44 112 SER B CA 1
ATOM 2101 C C . SER B 1 112 ? 13.484 -14.477 -10.812 1 84.44 112 SER B C 1
ATOM 2103 O O . SER B 1 112 ? 13.703 -15.523 -10.188 1 84.44 112 SER B O 1
ATOM 2105 N N . THR B 1 113 ? 14.219 -14.07 -11.82 1 80.62 113 THR B N 1
ATOM 2106 C CA . THR B 1 113 ? 15.438 -14.766 -12.211 1 80.62 113 THR B CA 1
ATOM 2107 C C . THR B 1 113 ? 16.656 -14.117 -11.562 1 80.62 113 THR B C 1
ATOM 2109 O O . THR B 1 113 ? 17.797 -14.445 -11.906 1 80.62 113 THR B O 1
ATOM 2112 N N . GLY B 1 114 ? 16.484 -13.227 -10.727 1 85.38 114 GLY B N 1
ATOM 2113 C CA . GLY B 1 114 ? 17.562 -12.5 -10.094 1 85.38 114 GLY B CA 1
ATOM 2114 C C . GLY B 1 114 ? 18.203 -13.258 -8.945 1 85.38 114 GLY B C 1
ATOM 2115 O O . GLY B 1 114 ? 17.812 -14.391 -8.641 1 85.38 114 GLY B O 1
ATOM 2116 N N . ASN B 1 115 ? 19.234 -12.648 -8.367 1 89.06 115 ASN B N 1
ATOM 2117 C CA . ASN B 1 115 ? 19.953 -13.148 -7.203 1 89.06 115 ASN B CA 1
ATOM 2118 C C . ASN B 1 115 ? 19.266 -12.758 -5.902 1 89.06 115 ASN B C 1
ATOM 2120 O O . ASN B 1 115 ? 19.047 -11.57 -5.641 1 89.06 115 ASN B O 1
ATOM 2124 N N . PRO B 1 116 ? 18.828 -13.805 -5.141 1 89 116 PRO B N 1
ATOM 2125 C CA . PRO B 1 116 ? 18.141 -13.484 -3.883 1 89 116 PRO B CA 1
ATOM 2126 C C . PRO B 1 116 ? 18.969 -12.562 -2.984 1 89 116 PRO B C 1
ATOM 2128 O O . PRO B 1 116 ? 18.391 -11.727 -2.271 1 89 116 PRO B O 1
ATOM 2131 N N . ASN B 1 117 ? 20.297 -12.648 -3.02 1 91.12 117 ASN B N 1
ATOM 2132 C CA . ASN B 1 117 ? 21.156 -11.875 -2.129 1 91.12 117 ASN B CA 1
ATOM 2133 C C . ASN B 1 117 ? 21.297 -10.43 -2.598 1 91.12 117 ASN B C 1
ATOM 2135 O O . ASN B 1 117 ? 21.766 -9.578 -1.848 1 91.12 117 ASN B O 1
ATOM 2139 N N . LYS B 1 118 ? 20.859 -10.195 -3.816 1 94.62 118 LYS B N 1
ATOM 2140 C CA . LYS B 1 118 ? 20.984 -8.852 -4.375 1 94.62 118 LYS B CA 1
ATOM 2141 C C . LYS B 1 118 ? 19.625 -8.227 -4.613 1 94.62 118 LYS B C 1
ATOM 2143 O O . LYS B 1 118 ? 19.516 -7.141 -5.188 1 94.62 118 LYS B O 1
ATOM 2148 N N . SER B 1 119 ? 18.656 -8.992 -4.188 1 93.25 119 SER B N 1
ATOM 2149 C CA . SER B 1 119 ? 17.297 -8.547 -4.422 1 93.25 119 SER B CA 1
ATOM 2150 C C . SER B 1 119 ? 16.672 -7.973 -3.152 1 93.25 119 SER B C 1
ATOM 2152 O O . SER B 1 119 ? 16.906 -8.484 -2.057 1 93.25 119 SER B O 1
ATOM 2154 N N . GLU B 1 120 ? 15.898 -6.926 -3.352 1 95 120 GLU B N 1
ATOM 2155 C CA . GLU B 1 120 ? 15.039 -6.449 -2.271 1 95 120 GLU B CA 1
ATOM 2156 C C . GLU B 1 120 ? 13.781 -7.297 -2.158 1 95 120 GLU B C 1
ATOM 2158 O O . GLU B 1 120 ? 13.172 -7.652 -3.17 1 95 120 GLU B O 1
ATOM 2163 N N . THR B 1 121 ? 13.438 -7.641 -0.932 1 93.62 121 THR B N 1
ATOM 2164 C CA . THR B 1 121 ? 12.297 -8.523 -0.759 1 93.62 121 THR B CA 1
ATOM 2165 C C . THR B 1 121 ? 11.148 -7.793 -0.065 1 93.62 121 THR B C 1
ATOM 2167 O O . THR B 1 121 ? 10.062 -8.352 0.101 1 93.62 121 THR B O 1
ATOM 2170 N N . GLU B 1 122 ? 11.367 -6.668 0.401 1 95.38 122 GLU B N 1
ATOM 2171 C CA . GLU B 1 122 ? 10.359 -5.758 0.941 1 95.38 122 GLU B CA 1
ATOM 2172 C C . GLU B 1 122 ? 10.703 -4.305 0.624 1 95.38 122 GLU B C 1
ATOM 2174 O O . GLU B 1 122 ? 11.852 -3.988 0.299 1 95.38 122 GLU B O 1
ATOM 2179 N N . CYS B 1 123 ? 9.766 -3.473 0.601 1 95.5 123 CYS B N 1
ATOM 2180 C CA . CYS B 1 123 ? 10.016 -2.055 0.366 1 95.5 123 CYS B CA 1
ATOM 2181 C C . CYS B 1 123 ? 9.219 -1.191 1.332 1 95.5 123 CYS B C 1
ATOM 2183 O O . CYS B 1 123 ? 8 -1.349 1.449 1 95.5 123 CYS B O 1
ATOM 2185 N N . TRP B 1 124 ? 9.883 -0.358 1.961 1 96.5 124 TRP B N 1
ATOM 2186 C CA . TRP B 1 124 ? 9.258 0.588 2.877 1 96.5 124 TRP B CA 1
ATOM 2187 C C . TRP B 1 124 ? 8.719 1.799 2.125 1 96.5 124 TRP B C 1
ATOM 2189 O O . TRP B 1 124 ? 9.43 2.414 1.331 1 96.5 124 TRP B O 1
ATOM 2199 N N . ILE B 1 125 ? 7.484 2.115 2.346 1 96.12 125 ILE B N 1
ATOM 2200 C CA . ILE B 1 125 ? 6.809 3.25 1.729 1 96.12 125 ILE B CA 1
ATOM 2201 C C . ILE B 1 125 ? 6.926 4.477 2.631 1 96.12 125 ILE B C 1
ATOM 2203 O O . ILE B 1 125 ? 6.961 5.609 2.148 1 96.12 125 ILE B O 1
ATOM 2207 N N . GLY B 1 126 ? 7 4.312 3.832 1 95.56 126 GLY B N 1
ATOM 2208 C CA . GLY B 1 126 ? 7.148 5.266 4.922 1 95.56 126 GLY B CA 1
ATOM 2209 C C . GLY B 1 126 ? 7.633 4.629 6.211 1 95.56 126 GLY B C 1
ATOM 2210 O O . GLY B 1 126 ? 8.125 3.5 6.203 1 95.56 126 GLY B O 1
ATOM 2211 N N . LYS B 1 127 ? 7.559 5.375 7.195 1 93.44 127 LYS B N 1
ATOM 2212 C CA . LYS B 1 127 ? 8.07 4.922 8.484 1 93.44 127 LYS B CA 1
ATOM 2213 C C . LYS B 1 127 ? 7.297 3.707 8.984 1 93.44 127 LYS B C 1
ATOM 2215 O O . LYS B 1 127 ? 7.871 2.822 9.633 1 93.44 127 LYS B O 1
ATOM 2220 N N . VAL B 1 128 ? 6.02 3.596 8.648 1 94.12 128 VAL B N 1
ATOM 2221 C CA . VAL B 1 128 ? 5.215 2.586 9.32 1 94.12 128 VAL B CA 1
ATOM 2222 C C . VAL B 1 128 ? 4.672 1.588 8.305 1 94.12 128 VAL B C 1
ATOM 2224 O O . VAL B 1 128 ? 4.176 0.521 8.672 1 94.12 128 VAL B O 1
ATOM 2227 N N . ASN B 1 129 ? 4.738 1.896 7.047 1 96.25 129 ASN B N 1
ATOM 2228 C CA . ASN B 1 129 ? 4.152 1.022 6.035 1 96.25 129 ASN B CA 1
ATOM 2229 C C . ASN B 1 129 ? 5.227 0.411 5.137 1 96.25 129 ASN B C 1
ATOM 2231 O O . ASN B 1 129 ? 6.121 1.114 4.66 1 96.25 129 ASN B O 1
ATOM 2235 N N . LYS B 1 130 ? 5.129 -0.859 4.941 1 96.5 130 LYS B N 1
ATOM 2236 C CA . LYS B 1 130 ? 5.977 -1.591 4.008 1 96.5 130 LYS B CA 1
ATOM 2237 C C . LYS B 1 130 ? 5.152 -2.527 3.131 1 96.5 130 LYS B C 1
ATOM 2239 O O . LYS B 1 130 ? 4.051 -2.932 3.51 1 96.5 130 LYS B O 1
ATOM 2244 N N . TYR B 1 131 ? 5.609 -2.787 2.035 1 96.12 131 TYR B N 1
ATOM 2245 C CA . TYR B 1 131 ? 5.027 -3.777 1.137 1 96.12 131 TYR B CA 1
ATOM 2246 C C . TYR B 1 131 ? 5.914 -5.012 1.036 1 96.12 131 TYR B C 1
ATOM 2248 O O . TYR B 1 131 ? 7.129 -4.898 0.85 1 96.12 131 TYR B O 1
ATOM 2256 N N . THR B 1 132 ? 5.328 -6.137 1.154 1 95.25 132 THR B N 1
ATOM 2257 C CA . THR B 1 132 ? 6.008 -7.422 1.034 1 95.25 132 THR B CA 1
ATOM 2258 C C . THR B 1 132 ? 5.156 -8.414 0.253 1 95.25 132 THR B C 1
ATOM 2260 O O . THR B 1 132 ? 4.008 -8.688 0.622 1 95.25 132 THR B O 1
ATOM 2263 N N . PRO B 1 133 ? 5.664 -9.016 -0.859 1 93.31 133 PRO B N 1
ATOM 2264 C CA . PRO B 1 133 ? 4.945 -10.156 -1.435 1 93.31 133 PRO B CA 1
ATOM 2265 C C . PRO B 1 133 ? 4.848 -11.336 -0.471 1 93.31 133 PRO B C 1
ATOM 2267 O O . PRO B 1 133 ? 5.73 -11.531 0.367 1 93.31 133 PRO B O 1
ATOM 2270 N N . ILE B 1 134 ? 3.773 -12.031 -0.634 1 91.5 134 ILE B N 1
ATOM 2271 C CA . ILE B 1 134 ? 3.594 -13.156 0.277 1 91.5 134 ILE B CA 1
ATOM 2272 C C . ILE B 1 134 ? 4.645 -14.227 -0.009 1 91.5 134 ILE B C 1
ATOM 2274 O O . ILE B 1 134 ? 5.008 -15 0.879 1 91.5 134 ILE B O 1
ATOM 2278 N N . ARG B 1 135 ? 5.109 -14.164 -1.317 1 87.75 135 ARG B N 1
ATOM 2279 C CA . ARG B 1 135 ? 6.133 -15.117 -1.736 1 87.75 135 ARG B CA 1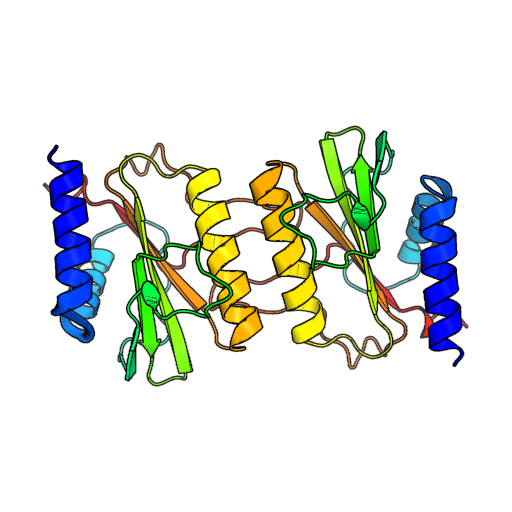
ATOM 2280 C C . ARG B 1 135 ? 6.98 -14.547 -2.867 1 87.75 135 ARG B C 1
ATOM 2282 O O . ARG B 1 135 ? 6.465 -13.867 -3.754 1 87.75 135 ARG B O 1
ATOM 2289 N N . ILE B 1 136 ? 8.258 -14.898 -2.803 1 88.44 136 ILE B N 1
ATOM 2290 C CA . ILE B 1 136 ? 9.164 -14.633 -3.914 1 88.44 136 ILE B CA 1
ATOM 2291 C C . ILE B 1 136 ? 9.875 -15.922 -4.316 1 88.44 136 ILE B C 1
ATOM 2293 O O . ILE B 1 136 ? 10.484 -16.594 -3.477 1 88.44 136 ILE B O 1
ATOM 2297 N N . ILE B 1 137 ? 9.797 -16.266 -5.531 1 82 137 ILE B N 1
ATOM 2298 C CA . ILE B 1 137 ? 10.438 -17.453 -6.086 1 82 137 ILE B CA 1
ATOM 2299 C C . ILE B 1 137 ? 11.57 -17.031 -7.02 1 82 137 ILE B C 1
ATOM 2301 O O . ILE B 1 137 ? 11.328 -16.438 -8.07 1 82 137 ILE B O 1
ATOM 2305 N N . PHE B 1 138 ? 12.789 -17.328 -6.609 1 83.38 138 PHE B N 1
ATOM 2306 C CA . PHE B 1 138 ? 13.945 -17.062 -7.461 1 83.38 138 PHE B CA 1
ATOM 2307 C C . PHE B 1 138 ? 14.297 -18.281 -8.289 1 83.38 138 PHE B C 1
ATOM 2309 O O . PHE B 1 138 ? 14.602 -19.344 -7.746 1 83.38 138 PHE B O 1
ATOM 2316 N N . LEU B 1 139 ? 14.203 -18.234 -9.57 1 71.44 139 LEU B N 1
ATOM 2317 C CA . LEU B 1 139 ? 14.383 -19.375 -10.477 1 71.44 139 LEU B CA 1
ATOM 2318 C C . LEU B 1 139 ? 15.859 -19.734 -10.609 1 71.44 139 LEU B C 1
ATOM 2320 O O . LEU B 1 139 ? 16.188 -20.875 -10.922 1 71.44 139 LEU B O 1
ATOM 2324 N N . LYS B 1 140 ? 17.016 -18.875 -10.68 1 60.31 140 LYS B N 1
ATOM 2325 C CA . LYS B 1 140 ? 18.391 -19.359 -10.812 1 60.31 140 LYS B CA 1
ATOM 2326 C C . LYS B 1 140 ? 18.703 -20.422 -9.766 1 60.31 140 LYS B C 1
ATOM 2328 O O . LYS B 1 140 ? 19.625 -21.219 -9.938 1 60.31 140 LYS B O 1
ATOM 2333 N N . LYS B 1 141 ? 18.234 -20.344 -8.641 1 50.22 141 LYS B N 1
ATOM 2334 C CA . LYS B 1 141 ? 18.594 -21.438 -7.758 1 50.22 141 LYS B CA 1
ATOM 2335 C C . LYS B 1 141 ? 18.094 -22.781 -8.312 1 50.22 141 LYS B C 1
ATOM 2337 O O . LYS B 1 141 ? 18.359 -23.828 -7.727 1 50.22 141 LYS B O 1
ATOM 2342 N N . TYR B 1 142 ? 17.266 -22.734 -9.352 1 38.16 142 TYR B N 1
ATOM 2343 C CA . TYR B 1 142 ? 16.984 -24.062 -9.852 1 38.16 142 TYR B CA 1
ATOM 2344 C C . TYR B 1 142 ? 18.047 -24.5 -10.859 1 38.16 142 TYR B C 1
ATOM 2346 O O . TYR B 1 142 ? 18.375 -23.766 -11.789 1 38.16 142 TYR B O 1
ATOM 2354 N N . PRO B 1 143 ? 18.953 -25.312 -10.539 1 38.06 143 PRO B N 1
ATOM 2355 C CA . PRO B 1 143 ? 19.953 -25.875 -11.453 1 38.06 143 PRO B CA 1
ATOM 2356 C C . PRO B 1 143 ? 19.344 -26.312 -12.781 1 38.06 143 PRO B C 1
ATOM 2358 O O . PRO B 1 143 ? 18.156 -26.656 -12.844 1 38.06 143 PRO B O 1
#

pLDDT: mean 75.84, std 18.97, range [35.34, 96.69]

Organism: Methanobrevibacter smithii (strain ATCC 35061 / DSM 861 / OCM 144 / PS) (NCBI:txid420247)

Foldseek 3Di:
DVLVVVVVVLLVCVVPPVLHSLVVVVVLQVVDPDQADDDPASAFDDKDAQPPDDPVPNPLRFSIWTQGPVRAIEGEEEDEEAADLVNQVSVVVVQVVSCVVRVHHYAYEYEYQYDPVRHDQKHDPDDPDITGHNYYHHCVVPD/DVLVVVVVVLLVCVVPPPLHSLVVVVVLQVVDPDQADDDPASAFDDKDAQPPDDPVPNPLRFSIWTQGPVRAIEGEEEDEEAADLVNQVSVVVVQVVSCVVRVHHYAYEYEYQYDPVRHDQKHDPDDPDITGHNYYHHCVVPD

Secondary structure (DSSP, 8-state):
-HHHHHHHHHHHHHHHHHHHHHHHHHHHHTT--S-B---S---EEEEEEGGGS-GGGTT---SEEEEETTS-EEEEEEESSS--HHHHHHHHHHHHHHHHHH---EEEEEEE-S-GGGS---EESSSS-EE--SEEEESTT--/-HHHHHHHHHHHHHHHHHHHHHHHHHHHHTT--S-BPPPS---EEEEEEGGGS-GGGTT---SEEEEETTS-EEEEEEESSS--HHHHHHHHHHHHHHHHHH---EEEEEEE-S-GGGS---EESSSS-EE--SEEEESTT--

Sequence (286 aa):
MIYQKQDKLIKGLAKYYGQDLFDYLEALEKETDEIHEPLPCTKIKKVYSTELITPNFKGLLMDFVYEMVDDSYIHYEHYSGNLTHGNLTHTGRYDMELHEETGKPINTIIISTGNPNKSETECWIGKVNKYTPIRIIFLKKYPMIYQKQDKLIKGLAKYYGQDLFDYLEALEKETDEIHEPLPCTKIKKVYSTELITPNFKGLLMDFVYEMVDDSYIHYEHYSGNLTHGNLTHTGRYDMELHEETGKPINTIIISTGNPNKSETECWIGKVNKYTPIRIIFLKKYP